Protein AF-A0A1F8MMC4-F1 (afdb_monomer_lite)

Sequence (289 aa):
MAIDFSLLKTVPATDSHREFSYQVKKAAEGDYITQIWGWDEVLQRKLHEEAWQQKHPSIILYDGKAIGTIYVLETDGFIEIGQFFILPEYQNKGIGSYLLKNILAKADRLPRISKLACLKNTPAISLYRRHGFEIVREQEMFYFMERKPEATSKPERKYQAVIFDLFGTLVDNFTRTEYQKVLEGMAFILHTPPDKFSQLWRDSFPLRTNGAHRTHQESIRYICRELGVPVTEEQVEKAAAVRLDYTVKSLKPRQDAVPVINKLKSLGYKVGLVSDCSPETPAAWPDTP

Radius of gyration: 33.63 Å; chains: 1; bounding box: 67×36×93 Å

Secondary structure (DSSP, 8-state):
----GGGEEEEE--GGGHHHHHHHHHHHHHHHHHHHH---HHHHHHHHHHHHHH--PEEEEETTEEEEEEEEEE-SSEEEEEEEEE-GGGTTSSHHHHHHHHHHHHHHHTTPEEEEEEETT-THHHHHHHTT-EEEEE-SSEEEEEEPPP--SS---S-SEEEEPSBTTTBPPPPHHHHHHHHHHHHHHTT--HHHHHHHHHHTHHHHHTTSS-SHHHHHHHHHHHTT----HHHHHHHHHHHHHHHHHH-PBPTTHHHHHHHHHHTT-EEEE-----THHHHHGGG--

pLDDT: mean 92.53, std 7.26, range [52.34, 98.5]

Foldseek 3Di:
DAADCVQKDWAFDDPVCLVVLLVQCCQQCVVVCCVPPRDDPVVSSVVSVVCCVVFGWTFIDGNNDTFATWTWDDDLAAIEIDRGGGHPVCPPNCNSVVVVVVVLLVCLVSQHKYKYKDFPPGPVVVSQVVVAWDFPDDDPTMTIIIHGRDNDPFRDDPDQAAEDEQEVTFFDHDDPVVVLVLQQVLCVLQVHDSVQSVVLLVVCLVCQLVCVPLAVLSVSVVSCVVRVGDGDPVSSVVSSVSVLVVLLVGNATDPCNVVVVVVCVVSPHHYYYDYSDGNSNVVNVVVYD

Structure (mmCIF, N/CA/C/O backbone):
data_AF-A0A1F8MMC4-F1
#
_entry.id   AF-A0A1F8MMC4-F1
#
loop_
_atom_site.group_PDB
_atom_site.id
_atom_site.type_symbol
_atom_site.label_atom_id
_atom_site.label_alt_id
_atom_site.label_comp_id
_atom_site.label_asym_id
_atom_site.label_entity_id
_atom_site.label_seq_id
_atom_site.pdbx_PDB_ins_code
_atom_site.Cartn_x
_atom_site.Cartn_y
_atom_site.Cartn_z
_atom_site.occupancy
_atom_site.B_iso_or_equiv
_atom_site.auth_seq_id
_atom_site.auth_comp_id
_atom_site.auth_asym_id
_atom_site.auth_atom_id
_atom_site.pdbx_PDB_model_num
ATOM 1 N N . MET A 1 1 ? -19.224 -22.169 14.148 1.00 57.72 1 MET A N 1
ATOM 2 C CA . MET A 1 1 ? -19.236 -21.616 12.778 1.00 57.72 1 MET A CA 1
ATOM 3 C C . MET A 1 1 ? -18.077 -20.640 12.672 1.00 57.72 1 MET A C 1
ATOM 5 O O . MET A 1 1 ? -17.991 -19.761 13.524 1.00 57.72 1 MET A O 1
ATOM 9 N N . ALA A 1 2 ? -17.148 -20.858 11.741 1.00 80.88 2 ALA A N 1
ATOM 10 C CA . ALA A 1 2 ? -16.049 -19.923 11.505 1.00 80.88 2 ALA A CA 1
ATOM 11 C C . ALA A 1 2 ? -16.616 -18.638 10.880 1.00 80.88 2 ALA A C 1
ATOM 13 O O . ALA A 1 2 ? -17.463 -18.723 9.996 1.00 80.88 2 ALA A O 1
ATOM 14 N N . ILE A 1 3 ? -16.203 -17.474 11.382 1.00 90.12 3 ILE A N 1
ATOM 15 C CA . ILE A 1 3 ? -16.562 -16.178 10.797 1.00 90.12 3 ILE A CA 1
ATOM 16 C C . ILE A 1 3 ? -15.668 -15.941 9.583 1.00 90.12 3 ILE A C 1
ATOM 18 O O . ILE A 1 3 ? -14.446 -16.041 9.696 1.00 90.12 3 ILE A O 1
ATOM 22 N N . ASP A 1 4 ? -16.269 -15.600 8.447 1.00 91.88 4 ASP A N 1
ATOM 23 C CA . ASP A 1 4 ? -15.525 -15.086 7.302 1.00 91.88 4 ASP A CA 1
ATOM 24 C C . ASP A 1 4 ? -15.264 -13.589 7.503 1.00 91.88 4 ASP A C 1
ATOM 26 O O . ASP A 1 4 ? -16.154 -12.747 7.368 1.00 91.88 4 ASP A O 1
ATOM 30 N N . PHE A 1 5 ? -14.026 -13.243 7.850 1.00 92.19 5 PHE A N 1
ATOM 31 C CA . PHE A 1 5 ? -13.646 -11.856 8.105 1.00 92.19 5 PHE A CA 1
ATOM 32 C C . PHE A 1 5 ? -13.725 -10.960 6.858 1.00 92.19 5 PHE A C 1
ATOM 34 O O . PHE A 1 5 ? -13.780 -9.743 7.015 1.00 92.19 5 PHE A O 1
ATOM 41 N N . SER A 1 6 ? -13.783 -11.516 5.640 1.00 91.06 6 SER A N 1
ATOM 42 C CA . SER A 1 6 ? -13.953 -10.725 4.411 1.00 91.06 6 SER A CA 1
ATOM 43 C C . SER A 1 6 ? -15.333 -10.057 4.311 1.00 91.06 6 SER A C 1
ATOM 45 O O . SER A 1 6 ? -15.490 -9.048 3.620 1.00 91.06 6 SER A O 1
ATOM 47 N N . LEU A 1 7 ? -16.317 -10.571 5.057 1.00 93.69 7 LEU A N 1
ATOM 48 C CA . LEU A 1 7 ? -17.672 -10.025 5.143 1.00 93.69 7 LEU A CA 1
ATOM 49 C C . LEU A 1 7 ? -17.811 -8.920 6.201 1.00 93.69 7 LEU A C 1
ATOM 51 O O . LEU A 1 7 ? -18.884 -8.320 6.314 1.00 93.69 7 LEU A O 1
ATOM 55 N N . LEU A 1 8 ? -16.759 -8.642 6.983 1.00 96.25 8 LEU A N 1
ATOM 56 C CA . LEU A 1 8 ? -16.760 -7.555 7.960 1.00 96.25 8 LEU A CA 1
ATOM 57 C C . LEU A 1 8 ? -16.467 -6.209 7.304 1.00 96.25 8 LEU A C 1
ATOM 59 O O . LEU A 1 8 ? -15.499 -6.051 6.561 1.00 96.25 8 LEU A O 1
ATOM 63 N N . LYS A 1 9 ? -17.269 -5.201 7.650 1.00 96.38 9 LYS A N 1
ATOM 64 C CA . LYS A 1 9 ? -17.066 -3.810 7.229 1.00 96.38 9 LYS A CA 1
ATOM 65 C C . LYS A 1 9 ? -17.349 -2.861 8.384 1.00 96.38 9 LYS A C 1
ATOM 67 O O . LYS A 1 9 ? -18.175 -3.150 9.240 1.00 96.38 9 LYS A O 1
ATOM 72 N N . THR A 1 10 ? -16.697 -1.705 8.382 1.00 96.88 10 THR A N 1
ATOM 73 C CA . THR A 1 10 ? -17.074 -0.568 9.229 1.00 96.88 10 THR A CA 1
ATOM 74 C C . THR A 1 10 ? -17.581 0.550 8.336 1.00 96.88 10 THR A C 1
ATOM 76 O O . THR A 1 10 ? -16.876 0.945 7.407 1.00 96.88 10 THR A O 1
ATOM 79 N N . VAL A 1 11 ? -18.781 1.054 8.604 1.00 96.75 11 VAL A N 1
ATOM 80 C CA . VAL A 1 11 ? -19.373 2.176 7.862 1.00 96.75 11 VAL A CA 1
ATOM 81 C C . VAL A 1 11 ? -19.624 3.354 8.804 1.00 96.75 11 VAL A C 1
ATOM 83 O O . VAL A 1 11 ? -19.938 3.115 9.972 1.00 96.75 11 VAL A O 1
ATOM 86 N N . PRO A 1 12 ? -19.499 4.613 8.347 1.00 96.44 12 PRO A N 1
ATOM 87 C CA . PRO A 1 12 ? -19.900 5.764 9.152 1.00 96.44 12 PRO A CA 1
ATOM 88 C C . PRO A 1 12 ? -21.355 5.621 9.601 1.00 96.44 12 PRO A C 1
ATOM 90 O O . PRO A 1 12 ? -22.214 5.242 8.800 1.00 96.44 12 PRO A O 1
ATOM 93 N N . ALA A 1 13 ? -21.638 5.897 10.874 1.00 95.31 13 ALA A N 1
ATOM 94 C CA . ALA A 1 13 ? -23.019 5.933 11.325 1.00 95.31 13 ALA A CA 1
ATOM 95 C C . ALA A 1 13 ? -23.762 7.137 10.740 1.00 95.31 13 ALA A C 1
ATOM 97 O O . ALA A 1 13 ? -23.199 8.189 10.446 1.00 95.31 13 ALA A O 1
ATOM 98 N N . THR A 1 14 ? -25.068 6.955 10.634 1.00 94.50 14 THR A N 1
ATOM 99 C CA . THR A 1 14 ? -26.069 7.980 10.331 1.00 94.50 14 THR A CA 1
ATOM 100 C C . THR A 1 14 ? -27.065 8.010 11.483 1.00 94.50 14 THR A C 1
ATOM 102 O O . THR A 1 14 ? -27.133 7.052 12.257 1.00 94.50 14 THR A O 1
ATOM 105 N N . ASP A 1 15 ? -27.903 9.041 11.572 1.00 93.62 15 ASP A N 1
ATOM 106 C CA . ASP A 1 15 ? -28.910 9.143 12.639 1.00 93.62 15 ASP A CA 1
ATOM 107 C C . ASP A 1 15 ? -29.894 7.968 12.693 1.00 93.62 15 ASP A C 1
ATOM 109 O O . ASP A 1 15 ? -30.394 7.633 13.767 1.00 93.62 15 ASP A O 1
ATOM 113 N N . SER A 1 16 ? -30.118 7.267 11.577 1.00 95.25 16 SER A N 1
ATOM 114 C CA . SER A 1 16 ? -30.926 6.039 11.565 1.00 95.25 16 SER A CA 1
ATOM 115 C C . SER A 1 16 ? -30.313 4.901 12.391 1.00 95.25 16 SER A C 1
ATOM 117 O O . SER A 1 16 ? -31.020 3.978 12.781 1.00 95.25 16 SER A O 1
ATOM 119 N N . HIS A 1 17 ? -29.014 4.961 12.691 1.00 96.56 17 HIS A N 1
ATOM 120 C CA . HIS A 1 17 ? -28.317 3.988 13.529 1.00 96.56 17 HIS A CA 1
ATOM 121 C C . HIS A 1 17 ? -28.315 4.356 15.020 1.00 96.56 1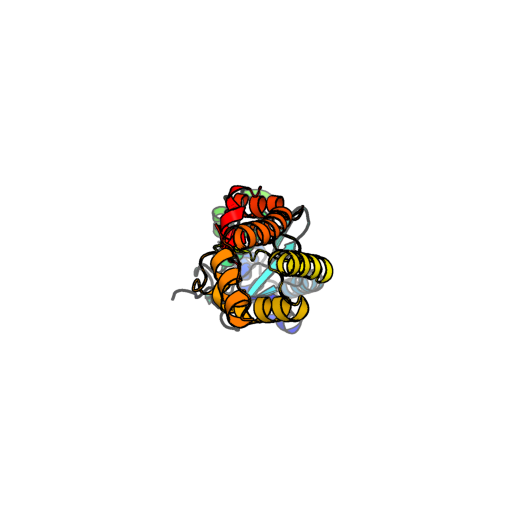7 HIS A C 1
ATOM 123 O O . HIS A 1 17 ? -27.788 3.588 15.826 1.00 96.56 17 HIS A O 1
ATOM 129 N N . ARG A 1 18 ? -28.888 5.502 15.412 1.00 95.31 18 ARG A N 1
ATOM 130 C CA . ARG A 1 18 ? -28.821 6.007 16.791 1.00 95.31 18 ARG A CA 1
ATOM 131 C C . ARG A 1 18 ? -29.412 5.037 17.809 1.00 95.31 18 ARG A C 1
ATOM 133 O O . ARG A 1 18 ? -28.753 4.714 18.798 1.00 95.31 18 ARG A O 1
ATOM 140 N N . GLU A 1 19 ? -30.615 4.530 17.538 1.00 96.56 19 GLU A N 1
ATOM 141 C CA . GLU A 1 19 ? -31.267 3.555 18.421 1.00 96.56 19 GLU A CA 1
ATOM 142 C C . GLU A 1 19 ? -30.493 2.235 18.447 1.00 96.56 19 GLU A C 1
ATOM 144 O O . GLU A 1 19 ? -30.267 1.679 19.514 1.00 96.56 19 GLU A O 1
ATOM 149 N N . PHE A 1 20 ? -30.001 1.764 17.297 1.00 97.38 20 PHE A N 1
ATOM 150 C CA . PHE A 1 20 ? -29.163 0.566 17.248 1.00 97.38 20 PHE A CA 1
ATOM 151 C C . PHE A 1 20 ? -27.911 0.715 18.125 1.00 97.38 20 PHE A C 1
ATOM 153 O O . PHE A 1 20 ? -27.628 -0.161 18.934 1.00 97.38 20 PHE A O 1
ATOM 160 N N . SER A 1 21 ? -27.200 1.840 18.022 1.00 96.81 21 SER A N 1
ATOM 161 C CA . SER A 1 21 ? -26.018 2.129 18.843 1.00 96.81 21 SER A CA 1
ATOM 162 C C . SER A 1 21 ? -26.329 2.069 20.343 1.00 96.81 21 SER A C 1
ATOM 164 O O . SER A 1 21 ? -25.585 1.447 21.106 1.00 96.81 21 SER A O 1
ATOM 166 N N . TYR A 1 22 ? -27.471 2.631 20.761 1.00 96.69 22 TYR A N 1
ATOM 167 C CA . TYR A 1 22 ? -27.928 2.543 22.150 1.00 96.69 22 TYR A CA 1
ATOM 168 C C . TYR A 1 22 ? -28.180 1.093 22.575 1.00 96.69 22 TYR A C 1
ATOM 170 O O . TYR A 1 22 ? -27.713 0.671 23.633 1.00 96.69 22 TYR A O 1
ATOM 178 N N . GLN A 1 23 ? -28.870 0.311 21.740 1.00 97.06 23 GLN A N 1
ATOM 179 C CA . GLN A 1 23 ? -29.173 -1.089 22.039 1.00 97.06 23 GLN A CA 1
ATOM 180 C C . GLN A 1 23 ? -27.907 -1.944 22.155 1.00 97.06 23 GLN A C 1
ATOM 182 O O . GLN A 1 23 ? -27.804 -2.758 23.070 1.00 97.06 23 GLN A O 1
ATOM 187 N N . VAL A 1 24 ? -26.909 -1.732 21.290 1.00 96.56 24 VAL A N 1
ATOM 188 C CA . VAL A 1 24 ? -25.626 -2.445 21.387 1.00 96.56 24 VAL A CA 1
ATOM 189 C C . VAL A 1 24 ? -24.883 -2.058 22.670 1.00 96.56 24 VAL A C 1
ATOM 191 O O . VAL A 1 24 ? -24.399 -2.945 23.373 1.00 96.56 24 VAL A O 1
ATOM 194 N N . LYS A 1 25 ? -24.819 -0.762 23.014 1.00 94.88 25 LYS A N 1
ATOM 195 C CA . LYS A 1 25 ? -24.223 -0.301 24.280 1.00 94.88 25 LYS A CA 1
ATOM 196 C C . LYS A 1 25 ? -24.921 -0.950 25.477 1.00 94.88 25 LYS A C 1
ATOM 198 O O . LYS A 1 25 ? -24.258 -1.511 26.345 1.00 94.88 25 LYS A O 1
ATOM 203 N N . LYS A 1 26 ? -26.257 -0.915 25.506 1.00 95.62 26 LYS A N 1
ATOM 204 C CA . LYS A 1 26 ? -27.068 -1.528 26.564 1.00 95.62 26 LYS A CA 1
ATOM 205 C C . LYS A 1 26 ? -26.806 -3.029 26.676 1.00 95.62 26 LYS A C 1
ATOM 207 O O . LYS A 1 26 ? -26.622 -3.519 27.781 1.00 95.62 26 LYS A O 1
ATOM 212 N N . ALA A 1 27 ? -26.718 -3.745 25.558 1.00 94.88 27 ALA A N 1
ATOM 213 C CA . ALA A 1 27 ? -26.395 -5.170 25.557 1.00 94.88 27 ALA A CA 1
ATOM 214 C C . ALA A 1 27 ? -24.966 -5.471 26.052 1.00 94.88 27 ALA A C 1
ATOM 216 O O . ALA A 1 27 ? -24.723 -6.542 26.598 1.00 94.88 27 ALA A O 1
ATOM 217 N N . ALA A 1 28 ? -24.016 -4.554 25.853 1.00 91.62 28 ALA A N 1
ATOM 218 C CA . ALA A 1 28 ? -22.621 -4.745 26.247 1.00 91.62 28 ALA A CA 1
ATOM 219 C C . ALA A 1 28 ? -22.332 -4.347 27.705 1.00 91.62 28 ALA A C 1
ATOM 221 O O . ALA A 1 28 ? -21.518 -4.989 28.365 1.00 91.62 28 ALA A O 1
ATOM 222 N N . GLU A 1 29 ? -22.970 -3.285 28.198 1.00 91.12 29 GLU A N 1
ATOM 223 C CA . GLU A 1 29 ? -22.652 -2.668 29.492 1.00 91.12 29 GLU A CA 1
ATOM 224 C C . GLU A 1 29 ? -23.799 -2.744 30.507 1.00 91.12 29 GLU A C 1
ATOM 226 O O . GLU A 1 29 ? -23.575 -2.496 31.690 1.00 91.12 29 GLU A O 1
ATOM 231 N N . GLY A 1 30 ? -25.015 -3.091 30.073 1.00 91.00 30 GLY A N 1
ATOM 232 C CA . GLY A 1 30 ? -26.240 -2.990 30.868 1.00 91.00 30 GLY A CA 1
ATOM 233 C C . GLY A 1 30 ? -26.181 -3.726 32.195 1.00 91.00 30 GLY A C 1
ATOM 234 O O . GLY A 1 30 ? -26.422 -3.121 33.240 1.00 91.00 30 GLY A O 1
ATOM 235 N N . ASP A 1 31 ? -25.791 -4.998 32.174 1.00 90.69 31 ASP A N 1
ATOM 236 C CA . ASP A 1 31 ? -25.694 -5.818 33.386 1.00 90.69 31 ASP A CA 1
ATOM 237 C C . ASP A 1 31 ? -24.643 -5.270 34.359 1.00 90.69 31 ASP A C 1
ATOM 239 O O . ASP A 1 31 ? -24.878 -5.215 35.566 1.00 90.69 31 ASP A O 1
ATOM 243 N N . TYR A 1 32 ? -23.510 -4.791 33.840 1.00 88.50 32 TYR A N 1
ATOM 244 C CA . TYR A 1 32 ? -22.444 -4.205 34.651 1.00 88.50 32 TYR A CA 1
ATOM 245 C C . TYR A 1 32 ? -22.909 -2.902 35.305 1.00 88.50 32 TYR A C 1
ATOM 247 O O . TYR A 1 32 ? -22.809 -2.745 36.517 1.00 88.50 32 TYR A O 1
ATOM 255 N N . ILE A 1 33 ? -23.493 -1.991 34.525 1.00 87.75 33 ILE A N 1
ATOM 256 C CA . ILE A 1 33 ? -24.052 -0.733 35.035 1.00 87.75 33 ILE A CA 1
ATOM 257 C C . ILE A 1 33 ? -25.124 -1.017 36.096 1.00 87.75 33 ILE A C 1
ATOM 259 O O . ILE A 1 33 ? -25.112 -0.399 37.161 1.00 87.75 33 ILE A O 1
ATOM 263 N N . THR A 1 34 ? -25.999 -1.997 35.848 1.00 89.62 34 THR A N 1
ATOM 264 C CA . THR A 1 34 ? -27.064 -2.400 36.780 1.00 89.62 34 THR A CA 1
ATOM 265 C C . THR A 1 34 ? -26.504 -2.858 38.122 1.00 89.62 34 THR A C 1
ATOM 267 O O . THR A 1 34 ? -27.013 -2.455 39.163 1.00 89.62 34 THR A O 1
ATOM 270 N N . GLN A 1 35 ? -25.445 -3.669 38.114 1.00 86.75 35 GLN A N 1
ATOM 271 C CA . GLN A 1 35 ? -24.822 -4.180 39.339 1.00 86.75 35 GLN A CA 1
ATOM 272 C C . GLN A 1 35 ? -24.213 -3.079 40.215 1.00 86.75 35 GLN A C 1
ATOM 274 O O . GLN A 1 35 ? -24.086 -3.267 41.422 1.00 86.75 35 GLN A O 1
ATOM 279 N N . ILE A 1 36 ? -23.819 -1.953 39.618 1.00 83.00 36 ILE A N 1
ATOM 280 C CA . ILE A 1 36 ? -23.047 -0.905 40.293 1.00 83.00 36 ILE A CA 1
ATOM 281 C C . ILE A 1 36 ? -23.944 0.262 40.726 1.00 83.00 36 ILE A C 1
ATOM 283 O O . ILE A 1 36 ? -23.830 0.736 41.853 1.00 83.00 36 ILE A O 1
ATOM 287 N N . TRP A 1 37 ? -24.844 0.716 39.852 1.00 82.12 37 TRP A N 1
ATOM 288 C CA . TRP A 1 37 ? -25.674 1.908 40.083 1.00 82.12 37 TRP A CA 1
ATOM 289 C C . TRP A 1 37 ? -27.177 1.657 39.934 1.00 82.12 37 TRP A C 1
ATOM 291 O O . TRP A 1 37 ? -27.976 2.563 40.161 1.00 82.12 37 TRP A O 1
ATOM 301 N N . GLY A 1 38 ? -27.573 0.444 39.542 1.00 87.44 38 GLY A N 1
ATOM 302 C CA . GLY A 1 38 ? -28.902 0.197 38.999 1.00 87.44 38 GLY A CA 1
ATOM 303 C C . GLY A 1 38 ? -29.043 0.735 37.571 1.00 87.44 38 GLY A C 1
ATOM 304 O O . GLY A 1 38 ? -28.263 1.565 37.099 1.00 87.44 38 GLY A O 1
ATOM 305 N N . TRP A 1 39 ? -30.039 0.224 36.847 1.00 91.69 39 TRP A N 1
ATOM 306 C CA . TRP A 1 39 ? -30.332 0.684 35.492 1.00 91.69 39 TRP A CA 1
ATOM 307 C C . TRP A 1 39 ? -31.436 1.738 35.499 1.00 91.69 39 TRP A C 1
ATOM 309 O O . TRP A 1 39 ? -32.591 1.431 35.788 1.00 91.69 39 TRP A O 1
ATOM 319 N N . ASP A 1 40 ? -31.088 2.964 35.116 1.00 93.88 40 ASP A N 1
ATOM 320 C CA . ASP A 1 40 ? -32.045 4.028 34.811 1.00 93.88 40 ASP A CA 1
ATOM 321 C C . ASP A 1 40 ? -32.089 4.248 33.293 1.00 93.88 40 ASP A C 1
ATOM 323 O O . ASP A 1 40 ? -31.164 4.800 32.692 1.00 93.88 40 ASP A O 1
ATOM 327 N N . GLU A 1 41 ? -33.177 3.803 32.660 1.00 95.19 41 GLU A N 1
ATOM 328 C CA . GLU A 1 41 ? -33.369 3.910 31.210 1.00 95.19 41 GLU A CA 1
ATOM 329 C C . GLU A 1 41 ? -33.349 5.370 30.731 1.00 95.19 41 GLU A C 1
ATOM 331 O O . GLU A 1 41 ? -32.768 5.666 29.686 1.00 95.19 41 GLU A O 1
ATOM 336 N N . VAL A 1 42 ? -33.953 6.289 31.490 1.00 95.50 42 VAL A N 1
ATOM 337 C CA . VAL A 1 42 ? -34.067 7.703 31.110 1.00 95.50 42 VAL A CA 1
ATOM 338 C C . VAL A 1 42 ? -32.691 8.358 31.157 1.00 95.50 42 VAL A C 1
ATOM 340 O O . VAL A 1 42 ? -32.284 9.015 30.194 1.00 95.50 42 VAL A O 1
ATOM 343 N N . LEU A 1 43 ? -31.940 8.123 32.235 1.00 94.12 43 LEU A N 1
ATOM 344 C CA . LEU A 1 43 ? -30.579 8.633 32.377 1.00 94.12 43 LEU A CA 1
ATOM 345 C C . LEU A 1 43 ? -29.645 8.053 31.309 1.00 94.12 43 LEU A C 1
ATOM 347 O O . LEU A 1 43 ? -28.910 8.800 30.664 1.00 94.12 43 LEU A O 1
ATOM 351 N N . GLN A 1 44 ? -29.684 6.738 31.075 1.00 95.06 44 GLN A N 1
ATOM 352 C CA . GLN A 1 44 ? -28.802 6.094 30.097 1.00 95.06 44 GLN A CA 1
ATOM 353 C C . GLN A 1 44 ? -29.091 6.548 28.665 1.00 95.06 44 GLN A C 1
ATOM 355 O O . GLN A 1 44 ? -28.150 6.723 27.886 1.00 95.06 44 GLN A O 1
ATOM 360 N N . ARG A 1 45 ? -30.364 6.779 28.314 1.00 95.50 45 ARG A N 1
ATOM 361 C CA . ARG A 1 45 ? -30.740 7.357 27.014 1.00 95.50 45 ARG A CA 1
ATOM 362 C C . ARG A 1 45 ? -30.255 8.793 26.872 1.00 95.50 45 ARG A C 1
ATOM 364 O O . ARG A 1 45 ? -29.696 9.123 25.831 1.00 95.50 45 ARG A O 1
ATOM 371 N N . LYS A 1 46 ? -30.390 9.618 27.915 1.00 95.38 46 LYS A N 1
ATOM 372 C CA . LYS A 1 46 ? -29.870 10.993 27.915 1.00 95.38 46 LYS A CA 1
ATOM 373 C C . LYS A 1 46 ? -28.351 11.027 27.713 1.00 95.38 46 LYS A C 1
ATOM 375 O O . LYS A 1 46 ? -27.875 11.719 26.820 1.00 95.38 46 LYS A O 1
ATOM 380 N N . LEU A 1 47 ? -27.601 10.239 28.488 1.00 92.81 47 LEU A N 1
ATOM 381 C CA . LEU A 1 47 ? -26.139 10.146 28.364 1.00 92.81 47 LEU A CA 1
ATOM 382 C C . LEU A 1 47 ? -25.708 9.634 26.984 1.00 92.81 47 LEU A C 1
ATOM 384 O O . LEU A 1 47 ? -24.690 10.063 26.446 1.00 92.81 47 LEU A O 1
ATOM 388 N N . HIS A 1 48 ? -26.469 8.699 26.408 1.00 94.19 48 HIS A N 1
ATOM 389 C CA . HIS A 1 48 ? -26.220 8.215 25.053 1.00 94.19 48 HIS A CA 1
ATOM 390 C C . HIS A 1 48 ? -26.469 9.290 23.997 1.00 94.19 48 HIS A C 1
ATOM 392 O O . HIS A 1 48 ? -25.657 9.425 23.090 1.00 94.19 48 HIS A O 1
ATOM 398 N N . GLU A 1 49 ? -27.547 10.065 24.120 1.00 93.44 49 GLU A N 1
ATOM 399 C CA . GLU A 1 49 ? -27.844 11.172 23.205 1.00 93.44 49 GLU A CA 1
ATOM 400 C C . GLU A 1 49 ? -26.733 12.228 23.241 1.00 93.44 49 GLU A C 1
ATOM 402 O O . GLU A 1 49 ? -26.204 12.607 22.200 1.00 93.44 49 GLU A O 1
ATOM 407 N N . GLU A 1 50 ? -26.299 12.638 24.434 1.00 93.12 50 GLU A N 1
ATOM 408 C CA . GLU A 1 50 ? -25.190 13.585 24.596 1.00 93.12 50 GLU A CA 1
ATOM 409 C C . GLU A 1 50 ? -23.892 13.058 23.961 1.00 93.12 50 GLU A C 1
ATOM 411 O O . GLU A 1 50 ? -23.195 13.796 23.260 1.00 93.12 50 GLU A O 1
ATOM 416 N N . ALA A 1 51 ? -23.583 11.770 24.148 1.00 90.69 51 ALA A N 1
ATOM 417 C CA . ALA A 1 51 ? -22.429 11.136 23.517 1.00 90.69 51 ALA A CA 1
ATOM 418 C C . ALA A 1 51 ? -22.571 11.041 21.987 1.00 90.69 51 ALA A C 1
ATOM 420 O O . ALA A 1 51 ? -21.588 11.254 21.278 1.00 90.69 51 ALA A O 1
ATOM 421 N N . TRP A 1 52 ? -23.774 10.755 21.478 1.00 90.81 52 TRP A N 1
ATOM 422 C CA . TRP A 1 52 ? -24.072 10.655 20.047 1.00 90.81 52 TRP A CA 1
ATOM 423 C C . TRP A 1 52 ? -23.841 11.979 19.319 1.00 90.81 52 TRP A C 1
ATOM 425 O O . TRP A 1 52 ? -23.266 11.978 18.235 1.00 90.81 52 TRP A O 1
ATOM 435 N N . GLN A 1 53 ? -24.228 13.102 19.933 1.00 87.62 53 GLN A N 1
ATOM 436 C CA . GLN A 1 53 ? -24.022 14.444 19.373 1.00 87.62 53 GLN A CA 1
ATOM 437 C C . GLN A 1 53 ? -22.543 14.862 19.336 1.00 87.62 53 GLN A C 1
ATOM 439 O O . GLN A 1 53 ? -22.156 15.707 18.533 1.00 87.62 53 GLN A O 1
ATOM 444 N N . GLN A 1 54 ? -21.700 14.284 20.199 1.00 86.50 54 GLN A N 1
ATOM 445 C CA . GLN A 1 54 ? -20.266 14.593 20.249 1.00 86.50 54 GLN A CA 1
ATOM 446 C C . GLN A 1 54 ? -19.420 13.650 19.390 1.00 86.50 54 GLN A C 1
ATOM 448 O O . GLN A 1 54 ? -18.414 14.061 18.812 1.00 86.50 54 GLN A O 1
ATOM 453 N N . LYS A 1 55 ? -19.774 12.362 19.370 1.00 85.19 55 LYS A N 1
ATOM 454 C CA . LYS A 1 55 ? -18.975 11.287 18.781 1.00 85.19 55 LYS A CA 1
ATOM 455 C C . LYS A 1 55 ? -19.893 10.325 18.035 1.00 85.19 55 LYS A C 1
ATOM 457 O O . LYS A 1 55 ? -20.590 9.521 18.653 1.00 85.19 55 LYS A O 1
ATOM 462 N N . HIS A 1 56 ? -19.806 10.327 16.708 1.00 86.19 56 HIS A N 1
ATOM 463 C CA . HIS A 1 56 ? -20.476 9.331 15.874 1.00 86.19 56 HIS A CA 1
ATOM 464 C C . HIS A 1 56 ? -19.590 8.081 15.738 1.00 86.19 56 HIS A C 1
ATOM 466 O O . HIS A 1 56 ? -18.561 8.140 15.055 1.00 86.19 56 HIS A O 1
ATOM 472 N N . PRO A 1 57 ? -19.924 6.945 16.382 1.00 93.69 57 PRO A N 1
ATOM 473 C CA . PRO A 1 57 ? -19.196 5.707 16.139 1.00 93.69 57 PRO A CA 1
ATOM 474 C C . PRO A 1 57 ? -19.434 5.234 14.700 1.00 93.69 57 PRO A C 1
ATOM 476 O O . PRO A 1 57 ? -20.449 5.536 14.085 1.00 93.69 57 PRO A O 1
ATOM 479 N N . SER A 1 58 ? -18.519 4.441 14.159 1.00 97.38 58 SER A N 1
ATOM 480 C CA . SER A 1 58 ? -18.807 3.626 12.979 1.00 97.38 58 SER A CA 1
ATOM 481 C C . SER A 1 58 ? -19.648 2.410 13.366 1.00 97.38 58 SER A C 1
ATOM 483 O O . SER A 1 58 ? -19.511 1.873 14.468 1.00 97.38 58 SER A O 1
ATOM 485 N N . ILE A 1 59 ? -20.482 1.940 12.443 1.00 98.38 59 ILE A N 1
ATOM 486 C CA . ILE A 1 59 ? -21.251 0.702 12.579 1.00 98.38 59 ILE A CA 1
ATOM 487 C C . ILE A 1 59 ? -20.426 -0.461 12.044 1.00 98.38 59 ILE A C 1
ATOM 489 O O . ILE A 1 59 ? -19.918 -0.412 10.922 1.00 98.38 59 ILE A O 1
ATOM 493 N N . ILE A 1 60 ? -20.308 -1.516 12.847 1.00 98.50 60 ILE A N 1
ATOM 494 C CA . ILE A 1 60 ? -19.699 -2.782 12.448 1.00 98.50 60 ILE A CA 1
ATOM 495 C C . ILE A 1 60 ? -20.777 -3.603 11.742 1.00 98.50 60 ILE A C 1
ATOM 497 O O . ILE A 1 60 ? -21.793 -3.949 12.346 1.00 98.50 60 ILE A O 1
ATOM 501 N N . LEU A 1 61 ? -20.544 -3.925 10.473 1.00 98.31 61 LEU A N 1
ATOM 502 C CA . LEU A 1 61 ? -21.386 -4.793 9.663 1.00 98.31 61 LEU A CA 1
ATOM 503 C C . LEU A 1 61 ? -20.726 -6.164 9.499 1.00 98.31 61 LEU A C 1
ATOM 505 O O . LEU A 1 61 ? -19.523 -6.238 9.255 1.00 98.31 61 LEU A O 1
ATOM 509 N N . TYR A 1 62 ? -21.521 -7.227 9.560 1.00 97.62 62 TYR A N 1
ATOM 510 C CA . TYR A 1 62 ? -21.150 -8.569 9.117 1.00 97.62 62 TYR A CA 1
ATOM 511 C C . TYR A 1 62 ? -22.186 -9.052 8.110 1.00 97.62 62 TYR A C 1
ATOM 513 O O . TYR A 1 62 ? -23.369 -9.106 8.440 1.00 97.62 62 TYR A O 1
ATOM 521 N N . ASP A 1 63 ? -21.743 -9.352 6.888 1.00 95.69 63 ASP A N 1
ATOM 522 C CA . ASP A 1 63 ? -22.624 -9.781 5.792 1.00 95.69 63 ASP A CA 1
ATOM 523 C C . ASP A 1 63 ? -23.806 -8.809 5.575 1.00 95.69 63 ASP A C 1
ATOM 525 O O . ASP A 1 63 ? -24.977 -9.171 5.511 1.00 95.69 63 ASP A O 1
ATOM 529 N N . GLY A 1 64 ? -23.496 -7.507 5.598 1.00 96.00 64 GLY A N 1
ATOM 530 C CA . GLY A 1 64 ? -24.477 -6.424 5.459 1.00 96.00 64 GLY A CA 1
ATOM 531 C C . GLY A 1 64 ? -25.337 -6.139 6.698 1.00 96.00 64 GLY A C 1
ATOM 532 O O . GLY A 1 64 ? -25.982 -5.094 6.748 1.00 96.00 64 GLY A O 1
ATOM 533 N N . LYS A 1 65 ? -25.321 -6.994 7.726 1.00 96.94 65 LYS A N 1
ATOM 534 C CA . LYS A 1 65 ? -26.091 -6.796 8.961 1.00 96.94 65 LYS A CA 1
ATOM 535 C C . LYS A 1 65 ? -25.295 -6.011 10.000 1.00 96.94 65 LYS A C 1
ATOM 537 O O . LYS A 1 65 ? -24.137 -6.326 10.249 1.00 96.94 65 LYS A O 1
ATOM 542 N N . ALA A 1 66 ? -25.925 -5.036 10.655 1.00 98.06 66 ALA A N 1
ATOM 543 C CA . ALA A 1 66 ? -25.322 -4.324 11.780 1.00 98.06 66 ALA A CA 1
ATOM 544 C C . ALA A 1 66 ? -25.176 -5.239 13.004 1.00 98.06 66 ALA A C 1
ATOM 546 O O . ALA A 1 66 ? -26.144 -5.853 13.455 1.00 98.06 66 ALA A O 1
ATOM 547 N N . ILE A 1 67 ? -23.951 -5.333 13.525 1.00 98.19 67 ILE A N 1
ATOM 548 C CA . ILE A 1 67 ? -23.589 -6.226 14.635 1.00 98.19 67 ILE A CA 1
ATOM 549 C C . ILE A 1 67 ? -22.873 -5.524 15.787 1.00 98.19 67 ILE A C 1
ATOM 551 O O . ILE A 1 67 ? -22.598 -6.154 16.804 1.00 98.19 67 ILE A O 1
ATOM 555 N N . GLY A 1 68 ? -22.530 -4.246 15.644 1.00 98.19 68 GLY A N 1
ATOM 556 C CA . GLY A 1 68 ? -21.817 -3.529 16.686 1.00 98.19 68 GLY A CA 1
ATOM 557 C C . GLY A 1 68 ? -21.463 -2.100 16.317 1.00 98.19 68 GLY A C 1
ATOM 558 O O . GLY A 1 68 ? -21.828 -1.604 15.250 1.00 98.19 68 GLY A O 1
ATOM 559 N N . THR A 1 69 ? -20.706 -1.460 17.195 1.00 98.12 69 THR A N 1
ATOM 560 C CA . THR A 1 69 ? -20.204 -0.096 17.041 1.00 98.12 69 THR A CA 1
ATOM 561 C C . THR A 1 69 ? -18.715 -0.045 17.344 1.00 98.12 69 THR A C 1
ATOM 563 O O . THR A 1 69 ? -18.193 -0.859 18.107 1.00 98.12 69 THR A O 1
ATOM 566 N N . ILE A 1 70 ? -18.023 0.923 16.753 1.00 97.62 70 ILE A N 1
ATOM 567 C CA . ILE A 1 70 ? -16.660 1.280 17.137 1.00 97.62 70 ILE A CA 1
ATOM 568 C C . ILE A 1 70 ? -16.394 2.748 16.824 1.00 97.62 70 ILE A C 1
ATOM 570 O O . ILE A 1 70 ? -16.592 3.205 15.702 1.00 97.62 70 ILE A O 1
ATOM 574 N N . TYR A 1 71 ? -15.932 3.498 17.813 1.00 96.31 71 TYR A N 1
ATOM 575 C CA . TYR A 1 71 ? -15.426 4.851 17.635 1.00 96.31 71 TYR A CA 1
ATOM 576 C C . TYR A 1 71 ? -13.899 4.816 17.594 1.00 96.31 71 TYR A C 1
ATOM 578 O O . TYR A 1 71 ? -13.264 4.220 18.466 1.00 96.31 71 TYR A O 1
ATOM 586 N N . VAL A 1 72 ? -13.317 5.460 16.584 1.00 96.00 72 VAL A N 1
ATOM 587 C CA . VAL A 1 72 ? -11.867 5.603 16.432 1.00 96.00 72 VAL A CA 1
ATOM 588 C C . VAL A 1 72 ? -11.563 7.065 16.137 1.00 96.00 72 VAL A C 1
ATOM 590 O O . VAL A 1 72 ? -12.000 7.591 15.117 1.00 96.00 72 VAL A O 1
ATOM 593 N N . LEU A 1 73 ? -10.808 7.708 17.024 1.00 94.06 73 LEU A N 1
ATOM 594 C CA . LEU A 1 73 ? -10.242 9.033 16.801 1.00 94.06 73 LEU A CA 1
ATOM 595 C C . LEU A 1 73 ? -8.759 8.879 16.480 1.00 94.06 73 LEU A C 1
ATOM 597 O O . LEU A 1 73 ? -7.988 8.398 17.308 1.00 94.06 73 LEU A O 1
ATOM 601 N N . GLU A 1 74 ? -8.364 9.297 15.283 1.00 93.00 74 GLU A N 1
ATOM 602 C CA . GLU A 1 74 ? -6.968 9.309 14.856 1.00 93.00 74 GLU A CA 1
ATOM 603 C C . GLU A 1 74 ? -6.412 10.736 14.956 1.00 93.00 74 GLU A C 1
ATOM 605 O O . GLU A 1 74 ? -6.971 11.674 14.393 1.00 93.00 74 GLU A O 1
ATOM 610 N N . THR A 1 75 ? -5.298 10.896 15.669 1.00 90.56 75 THR A N 1
ATOM 611 C CA . THR A 1 75 ? -4.519 12.142 15.743 1.00 90.56 75 THR A CA 1
ATOM 612 C C . THR A 1 75 ? -3.074 11.859 15.340 1.00 90.56 75 THR A C 1
ATOM 614 O O . THR A 1 75 ? -2.697 10.700 15.159 1.00 90.56 75 THR A O 1
ATOM 617 N N . ASP A 1 76 ? -2.230 12.886 15.244 1.00 83.69 76 ASP A N 1
ATOM 618 C CA . ASP A 1 76 ? -0.809 12.681 14.941 1.00 83.69 76 ASP A CA 1
ATOM 619 C C . ASP A 1 76 ? -0.056 11.938 16.053 1.00 83.69 76 ASP A C 1
ATOM 621 O O . ASP A 1 76 ? 0.862 11.177 15.755 1.00 83.69 76 ASP A O 1
ATOM 625 N N . GLY A 1 77 ? -0.467 12.094 17.318 1.00 85.62 77 GLY A N 1
ATOM 626 C CA . GLY A 1 77 ? 0.208 11.480 18.468 1.00 85.62 77 GLY A CA 1
ATOM 627 C C . GLY A 1 77 ? -0.399 10.159 18.953 1.00 85.62 77 GLY A C 1
ATOM 628 O O . GLY A 1 77 ? 0.310 9.312 19.500 1.00 85.62 77 GLY A O 1
ATOM 629 N N . PHE A 1 78 ? -1.708 9.968 18.784 1.00 93.75 78 PHE A N 1
ATOM 630 C CA . PHE A 1 78 ? -2.414 8.808 19.330 1.00 93.75 78 PHE A CA 1
ATOM 631 C C . PHE A 1 78 ? -3.620 8.370 18.496 1.00 93.75 78 PHE A C 1
ATOM 633 O O . PHE A 1 78 ? -4.185 9.146 17.723 1.00 93.75 78 PHE A O 1
ATOM 640 N N . ILE A 1 79 ? -4.037 7.124 18.715 1.00 96.19 79 ILE A N 1
ATOM 641 C CA . ILE A 1 79 ? -5.339 6.597 18.303 1.00 96.19 79 ILE A CA 1
ATOM 642 C C . ILE A 1 79 ? -6.160 6.322 19.565 1.00 96.19 79 ILE A C 1
ATOM 644 O O . ILE A 1 79 ? -5.726 5.556 20.422 1.00 96.19 79 ILE A O 1
ATOM 648 N N . GLU A 1 80 ? -7.336 6.931 19.695 1.00 96.88 80 GLU A N 1
ATOM 649 C CA . GLU A 1 80 ? -8.287 6.640 20.776 1.00 96.88 80 GLU A CA 1
ATOM 650 C C . GLU A 1 80 ? -9.396 5.725 20.253 1.00 96.88 80 GLU A C 1
ATOM 652 O O . GLU A 1 80 ? -10.028 6.015 19.237 1.00 96.88 80 GLU A O 1
ATOM 657 N N . ILE A 1 81 ? -9.629 4.621 20.960 1.00 97.50 81 ILE A N 1
ATOM 658 C CA . ILE A 1 81 ? -10.666 3.634 20.665 1.00 97.50 81 ILE A CA 1
ATOM 659 C C . ILE A 1 81 ? -11.734 3.734 21.753 1.00 97.50 81 ILE A C 1
ATOM 661 O O . ILE A 1 81 ? -11.437 3.650 22.945 1.00 97.50 81 ILE A O 1
ATOM 665 N N . GLY A 1 82 ? -12.988 3.890 21.343 1.00 95.06 82 GLY A N 1
ATOM 666 C CA . GLY A 1 82 ? -14.134 3.977 22.243 1.00 95.06 82 GLY A CA 1
ATOM 667 C C . GLY A 1 82 ? -15.376 3.343 21.634 1.00 95.06 82 GLY A C 1
ATOM 668 O O . GLY A 1 82 ? -15.359 2.923 20.480 1.00 95.06 82 GLY A O 1
ATOM 669 N N . GLN A 1 83 ? -16.456 3.263 22.415 1.00 94.19 83 GLN A N 1
ATOM 670 C CA . GLN A 1 83 ? -17.744 2.690 21.989 1.00 94.19 83 GLN A CA 1
ATOM 671 C C . GLN A 1 83 ? -17.598 1.364 21.215 1.00 94.19 83 GLN A C 1
ATOM 673 O O . GLN A 1 83 ? -18.296 1.136 20.225 1.00 94.19 83 GLN A O 1
ATOM 678 N N . PHE A 1 84 ? -16.634 0.527 21.618 1.00 96.56 84 PHE A N 1
ATOM 679 C CA . PHE A 1 84 ? -16.288 -0.702 20.916 1.00 96.56 84 PHE A CA 1
ATOM 680 C C . PHE A 1 84 ? -17.124 -1.853 21.458 1.00 96.56 84 PHE A C 1
ATOM 682 O O . PHE A 1 84 ? -16.736 -2.545 22.400 1.00 96.56 84 PHE A O 1
ATOM 689 N N . PHE A 1 85 ? -18.290 -2.036 20.854 1.00 96.12 85 PHE A N 1
ATOM 690 C CA . PHE A 1 85 ? -19.284 -2.993 21.307 1.00 96.12 85 PHE A CA 1
ATOM 691 C C . PHE A 1 85 ? -19.693 -3.907 20.159 1.00 96.12 85 PHE A C 1
ATOM 693 O O . PHE A 1 85 ? -19.847 -3.474 19.020 1.00 96.12 85 PHE A O 1
ATOM 700 N N . ILE A 1 86 ? -19.871 -5.188 20.462 1.00 96.88 86 ILE A N 1
ATOM 701 C CA . ILE A 1 86 ? -20.340 -6.206 19.520 1.00 96.88 86 ILE A CA 1
ATOM 702 C C . ILE A 1 86 ? -21.512 -6.909 20.192 1.00 96.88 86 ILE A C 1
ATOM 704 O O . ILE A 1 86 ? -21.415 -7.264 21.368 1.00 96.88 86 ILE A O 1
ATOM 708 N N . LEU A 1 87 ? -22.600 -7.117 19.455 1.00 96.94 87 LEU A N 1
ATOM 709 C CA . LEU A 1 87 ? -23.777 -7.825 19.943 1.00 96.94 87 LEU A CA 1
ATOM 710 C C . LEU A 1 87 ? -23.411 -9.226 20.469 1.00 96.94 87 LEU A C 1
ATOM 712 O O . LEU A 1 87 ? -22.568 -9.893 19.854 1.00 96.94 87 LEU A O 1
ATOM 716 N N . PRO A 1 88 ? -24.038 -9.698 21.565 1.00 94.94 88 PRO A N 1
ATOM 717 C CA . PRO A 1 88 ? -23.696 -10.967 22.213 1.00 94.94 88 PRO A CA 1
ATOM 718 C C . PRO A 1 88 ? -23.613 -12.165 21.259 1.00 94.94 88 PRO A C 1
ATOM 720 O O . PRO A 1 88 ? -22.692 -12.976 21.363 1.00 94.94 88 PRO A O 1
ATOM 723 N N . GLU A 1 89 ? -24.494 -12.242 20.257 1.00 95.19 89 GLU A N 1
ATOM 724 C CA . GLU A 1 89 ? -24.549 -13.363 19.307 1.00 95.19 89 GLU A CA 1
ATOM 725 C C . GLU A 1 89 ? -23.308 -13.447 18.399 1.00 95.19 89 GLU A C 1
ATOM 727 O O . GLU A 1 89 ? -23.045 -14.494 17.800 1.00 95.19 89 GLU A O 1
ATOM 732 N N . TYR A 1 90 ? -22.528 -12.365 18.310 1.00 95.62 90 TYR A N 1
ATOM 733 C CA . TYR A 1 90 ? -21.318 -12.231 17.493 1.00 95.62 90 TYR A CA 1
ATOM 734 C C . TYR A 1 90 ? -20.027 -12.192 18.328 1.00 95.62 90 TYR A C 1
ATOM 736 O O . TYR A 1 90 ? -18.922 -12.194 17.774 1.00 95.62 90 TYR A O 1
ATOM 744 N N . GLN A 1 91 ? -20.133 -12.205 19.658 1.00 94.25 91 GLN A N 1
ATOM 745 C CA . GLN A 1 91 ? -18.980 -12.253 20.556 1.00 94.25 91 GLN A CA 1
ATOM 746 C C . GLN A 1 91 ? -18.316 -13.639 20.567 1.00 94.25 91 GLN A C 1
ATOM 748 O O . GLN A 1 91 ? -18.884 -14.636 20.127 1.00 94.25 91 GLN A O 1
ATOM 753 N N . ASN A 1 92 ? -17.072 -13.706 21.055 1.00 93.12 92 ASN A N 1
ATOM 754 C CA . ASN A 1 92 ? -16.269 -14.938 21.143 1.00 93.12 92 ASN A CA 1
ATOM 755 C C . ASN A 1 92 ? -16.010 -15.657 19.801 1.00 93.12 92 ASN A C 1
ATOM 757 O O . ASN A 1 92 ? -15.603 -16.814 19.780 1.00 93.12 92 ASN A O 1
ATOM 761 N N . LYS A 1 93 ? -16.179 -14.956 18.670 1.00 94.81 93 LYS A N 1
ATOM 762 C CA . LYS A 1 93 ? -15.892 -15.463 17.313 1.00 94.81 93 LYS A CA 1
ATOM 763 C C . LYS A 1 93 ? -14.655 -14.834 16.656 1.00 94.81 93 LYS A C 1
ATOM 765 O O . LYS A 1 93 ? -14.459 -14.953 15.455 1.00 94.81 93 LYS A O 1
ATOM 770 N N . GLY A 1 94 ? -13.842 -14.109 17.426 1.00 94.88 94 GLY A N 1
ATOM 771 C CA . GLY A 1 94 ? -12.624 -13.449 16.934 1.00 94.88 94 GLY A CA 1
ATOM 772 C C . GLY A 1 94 ? -12.828 -12.091 16.246 1.00 94.88 94 GLY A C 1
ATOM 773 O O . GLY A 1 94 ? -11.837 -11.441 15.934 1.00 94.88 94 GLY A O 1
ATOM 774 N N . ILE A 1 95 ? -14.070 -11.619 16.075 1.00 96.06 95 ILE A N 1
ATOM 775 C CA . ILE A 1 95 ? -14.391 -10.326 15.432 1.00 96.06 95 ILE A CA 1
ATOM 776 C C . ILE A 1 95 ? -13.707 -9.155 16.148 1.00 96.06 95 ILE A C 1
ATOM 778 O O . ILE A 1 95 ? -13.042 -8.345 15.508 1.00 96.06 95 ILE A O 1
ATOM 782 N N . GLY A 1 96 ? -13.810 -9.099 17.481 1.00 95.50 96 GLY A N 1
ATOM 783 C CA . GLY A 1 96 ? -13.178 -8.040 18.271 1.00 95.50 96 GLY A CA 1
ATOM 784 C C . GLY A 1 96 ? -11.656 -8.004 18.097 1.00 95.50 96 GLY A C 1
ATOM 785 O O . GLY A 1 96 ? -11.079 -6.948 17.856 1.00 95.50 96 GLY A O 1
ATOM 786 N N . SER A 1 97 ? -11.011 -9.174 18.128 1.00 95.75 97 SER A N 1
ATOM 787 C CA . SER A 1 97 ? -9.571 -9.305 17.882 1.00 95.75 97 SER A CA 1
ATOM 788 C C . SER A 1 97 ? -9.186 -8.882 16.465 1.00 95.75 97 SER A C 1
ATOM 790 O O . SER A 1 97 ? -8.181 -8.207 16.284 1.00 95.75 97 SER A O 1
ATOM 792 N N . TYR A 1 98 ? -9.973 -9.266 15.458 1.00 95.75 98 TYR A N 1
ATOM 793 C CA . TYR A 1 98 ? -9.723 -8.902 14.065 1.00 95.75 98 TYR A CA 1
ATOM 794 C C . TYR A 1 98 ? -9.764 -7.380 13.861 1.00 95.75 98 TYR A C 1
ATOM 796 O O . TYR A 1 98 ? -8.814 -6.797 13.338 1.00 95.75 98 TYR A O 1
ATOM 804 N N . LEU A 1 99 ? -10.822 -6.721 14.344 1.00 96.06 99 LEU A N 1
ATOM 805 C CA . LEU A 1 99 ? -10.972 -5.268 14.239 1.00 96.06 99 LEU A CA 1
ATOM 806 C C . LEU A 1 99 ? -9.869 -4.526 15.004 1.00 96.06 99 LEU A C 1
ATOM 808 O O . LEU A 1 99 ? -9.270 -3.595 14.467 1.00 96.06 99 LEU A O 1
ATOM 812 N N . LEU A 1 100 ? -9.555 -4.972 16.226 1.00 96.44 100 LEU A N 1
ATOM 813 C CA . LEU A 1 100 ? -8.515 -4.356 17.046 1.00 96.44 100 LEU A CA 1
ATOM 814 C C . LEU A 1 100 ? -7.132 -4.490 16.395 1.00 96.44 100 LEU A C 1
ATOM 816 O O . LEU A 1 100 ? -6.415 -3.499 16.305 1.00 96.44 100 LEU A O 1
ATOM 820 N N . LYS A 1 101 ? -6.778 -5.667 15.859 1.00 94.56 101 LYS A N 1
ATOM 821 C CA . LYS A 1 101 ? -5.517 -5.872 15.121 1.00 94.56 101 LYS A CA 1
ATOM 822 C C . LYS A 1 101 ? -5.367 -4.911 13.947 1.00 94.56 101 LYS A C 1
ATOM 824 O O . LYS A 1 101 ? -4.296 -4.342 13.774 1.00 94.56 101 LYS A O 1
ATOM 829 N N . ASN A 1 102 ? -6.430 -4.692 13.176 1.00 92.19 102 ASN A N 1
ATOM 830 C CA . ASN A 1 102 ? -6.386 -3.777 12.034 1.00 92.19 102 ASN A CA 1
ATOM 831 C C . ASN A 1 102 ? -6.132 -2.324 12.466 1.00 92.19 102 ASN A C 1
ATOM 833 O O . ASN A 1 102 ? -5.397 -1.602 11.794 1.00 92.19 102 ASN A O 1
ATOM 837 N N . ILE A 1 103 ? -6.708 -1.895 13.593 1.00 94.12 103 ILE A N 1
ATOM 838 C CA . ILE A 1 103 ? -6.471 -0.558 14.158 1.00 94.12 103 ILE A CA 1
ATOM 839 C C . ILE A 1 103 ? -5.039 -0.444 14.687 1.00 94.12 103 ILE A C 1
ATOM 841 O O . ILE A 1 103 ? -4.337 0.513 14.365 1.00 94.12 103 ILE A O 1
ATOM 845 N N . LEU A 1 104 ? -4.573 -1.439 15.444 1.00 94.25 104 LEU A N 1
ATOM 846 C CA . LEU A 1 104 ? -3.221 -1.448 16.004 1.00 94.25 104 LEU A CA 1
ATOM 847 C C . LEU A 1 104 ? -2.144 -1.501 14.918 1.00 94.25 104 LEU A C 1
ATOM 849 O O . LEU A 1 104 ? -1.154 -0.787 15.013 1.00 94.25 104 LEU A O 1
ATOM 853 N N . ALA A 1 105 ? -2.374 -2.232 13.825 1.00 89.94 105 ALA A N 1
ATOM 854 C CA . ALA A 1 105 ? -1.470 -2.242 12.680 1.00 89.94 105 ALA A CA 1
ATOM 855 C C . ALA A 1 105 ? -1.309 -0.848 12.044 1.00 89.9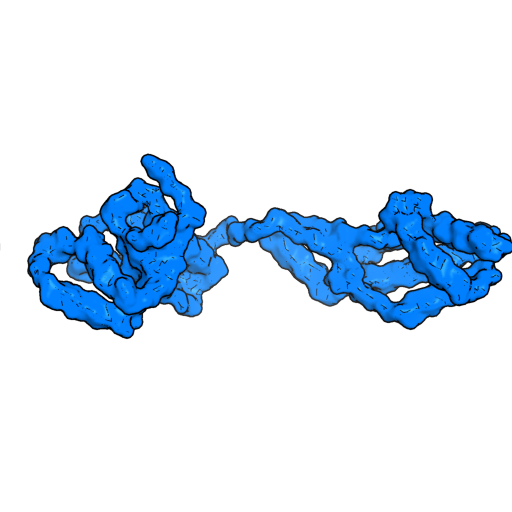4 105 ALA A C 1
ATOM 857 O O . ALA A 1 105 ? -0.244 -0.538 11.509 1.00 89.94 105 ALA A O 1
ATOM 858 N N . LYS A 1 106 ? -2.336 0.013 12.096 1.00 85.94 106 LYS A N 1
ATOM 859 C CA . LYS A 1 106 ? -2.202 1.423 11.691 1.00 85.94 106 LYS A CA 1
ATOM 860 C C . LYS A 1 106 ? -1.386 2.221 12.706 1.00 85.94 106 LYS A C 1
ATOM 862 O O . LYS A 1 106 ? -0.516 2.986 12.294 1.00 85.94 106 LYS A O 1
ATOM 867 N N . ALA A 1 107 ? -1.642 2.028 14.003 1.00 89.88 107 ALA A N 1
ATOM 868 C CA . ALA A 1 107 ? -0.891 2.684 15.075 1.00 89.88 107 ALA A CA 1
ATOM 869 C C . ALA A 1 107 ? 0.611 2.367 14.983 1.00 89.88 107 ALA A C 1
ATOM 871 O O . ALA A 1 107 ? 1.439 3.273 15.043 1.00 89.88 107 ALA A O 1
ATOM 872 N N . ASP A 1 108 ? 0.947 1.102 14.730 1.00 89.06 108 ASP A N 1
ATOM 873 C CA . ASP A 1 108 ? 2.324 0.617 14.629 1.00 89.06 108 ASP A CA 1
ATOM 874 C C . ASP A 1 108 ? 3.065 1.150 13.387 1.00 89.06 108 ASP A C 1
ATOM 876 O O . ASP A 1 108 ? 4.289 1.277 13.399 1.00 89.06 108 ASP A O 1
ATOM 880 N N . ARG A 1 109 ? 2.345 1.486 12.304 1.00 83.06 109 ARG A N 1
ATOM 881 C CA . ARG A 1 109 ? 2.931 2.088 11.088 1.00 83.06 109 ARG A CA 1
ATOM 882 C C . ARG A 1 109 ? 3.280 3.566 11.256 1.00 83.06 109 ARG A C 1
ATOM 884 O O . ARG A 1 109 ? 4.189 4.042 10.581 1.00 83.06 109 ARG A O 1
ATOM 891 N N . LEU A 1 110 ? 2.535 4.289 12.092 1.00 80.81 110 LEU A N 1
ATOM 892 C CA . LEU A 1 110 ? 2.669 5.739 12.298 1.00 80.81 110 LEU A CA 1
ATOM 893 C C . LEU A 1 110 ? 3.236 6.086 13.688 1.00 80.81 110 LEU A C 1
ATOM 895 O O . LEU A 1 110 ? 3.012 7.180 14.192 1.00 80.81 110 LEU A O 1
ATOM 899 N N . PRO A 1 111 ? 4.059 5.186 14.244 1.00 84.12 111 PRO A N 1
ATOM 900 C CA . PRO A 1 111 ? 4.384 5.050 15.674 1.00 84.12 111 PRO A CA 1
ATOM 901 C C . PRO A 1 111 ? 3.479 5.805 16.669 1.00 84.12 111 PRO A C 1
ATOM 903 O O . PRO A 1 111 ? 3.951 6.613 17.468 1.00 84.12 111 PRO A O 1
ATOM 906 N N . ARG A 1 112 ? 2.173 5.517 16.666 1.00 90.81 112 ARG A N 1
ATOM 907 C CA . ARG A 1 112 ? 1.188 6.174 17.545 1.00 90.81 112 ARG A CA 1
ATOM 908 C C . ARG A 1 112 ? 0.868 5.328 18.772 1.00 90.81 112 ARG A C 1
ATOM 910 O O . ARG A 1 112 ? 0.716 4.112 18.675 1.00 90.81 112 ARG A O 1
ATOM 917 N N . ILE A 1 113 ? 0.677 5.979 19.919 1.00 95.56 113 ILE A N 1
ATOM 918 C CA . ILE A 1 113 ? 0.137 5.318 21.118 1.00 95.56 113 ILE A CA 1
ATOM 919 C C . ILE A 1 113 ? -1.349 5.026 20.888 1.00 95.56 113 ILE A C 1
ATOM 921 O O . ILE A 1 113 ? -2.092 5.897 20.441 1.00 95.56 113 ILE A O 1
ATOM 925 N N . SER A 1 114 ? -1.803 3.818 21.212 1.00 97.75 114 SER A N 1
ATOM 926 C CA . SER A 1 114 ? -3.232 3.480 21.208 1.00 97.75 114 SER A CA 1
ATOM 927 C C . SER A 1 114 ? -3.805 3.612 22.614 1.00 97.75 114 SER A C 1
ATOM 929 O O . SER A 1 114 ? -3.182 3.141 23.561 1.00 97.75 114 SER A O 1
ATOM 931 N N . LYS A 1 115 ? -4.979 4.230 22.760 1.00 98.19 115 LYS A N 1
ATOM 932 C CA . LYS A 1 115 ? -5.621 4.526 24.050 1.00 98.19 115 LYS A CA 1
ATOM 933 C C . LYS A 1 115 ? -7.071 4.064 24.062 1.00 98.19 115 LYS A C 1
ATOM 935 O O . LYS A 1 115 ? -7.753 4.161 23.045 1.00 98.19 115 LYS A O 1
ATOM 940 N N . LEU A 1 116 ? -7.551 3.611 25.215 1.00 97.69 116 LEU A N 1
ATOM 941 C CA . LEU A 1 116 ? -8.964 3.307 25.439 1.00 97.69 116 LEU A CA 1
ATOM 942 C C . LEU A 1 116 ? -9.347 3.439 26.914 1.00 97.69 116 LEU A C 1
ATOM 944 O O . LEU A 1 116 ? -8.490 3.429 27.799 1.00 97.69 116 LEU A O 1
ATOM 948 N N . ALA A 1 117 ? -10.650 3.518 27.169 1.00 95.94 117 ALA A N 1
ATOM 949 C CA . ALA A 1 117 ? -11.237 3.363 28.494 1.00 95.94 117 ALA A CA 1
ATOM 950 C C . ALA A 1 117 ? -12.259 2.219 28.467 1.00 95.94 117 ALA A C 1
ATOM 952 O O . ALA A 1 117 ? -12.994 2.068 27.490 1.00 95.94 117 ALA A O 1
ATOM 953 N N . CYS A 1 118 ? -12.307 1.409 29.523 1.00 94.31 118 CYS A N 1
ATOM 954 C CA . CYS A 1 118 ? -13.276 0.319 29.648 1.00 94.31 118 CYS A CA 1
ATOM 955 C C . CYS A 1 118 ? -13.752 0.147 31.091 1.00 94.31 118 CYS A C 1
ATOM 957 O O . CYS A 1 118 ? -13.010 0.443 32.033 1.00 94.31 118 CYS A O 1
ATOM 959 N N . LEU A 1 119 ? -14.988 -0.332 31.258 1.00 92.19 119 LEU A N 1
ATOM 960 C CA . LEU A 1 119 ? -15.536 -0.678 32.567 1.00 92.19 119 LEU A CA 1
ATOM 961 C C . LEU A 1 119 ? -14.739 -1.826 33.199 1.00 92.19 119 LEU A C 1
ATOM 963 O O . LEU A 1 119 ? -14.362 -2.798 32.526 1.00 92.19 119 LEU A O 1
ATOM 967 N N . LYS A 1 120 ? -14.519 -1.729 34.512 1.00 90.50 120 LYS A N 1
ATOM 968 C CA . LYS A 1 120 ? -13.947 -2.816 35.314 1.00 90.50 120 LYS A CA 1
ATOM 969 C C . LYS A 1 120 ? -14.823 -4.065 35.238 1.00 90.50 120 LYS A C 1
ATOM 971 O O . LYS A 1 120 ? -16.024 -3.988 35.009 1.00 90.50 120 LYS A O 1
ATOM 976 N N . ASN A 1 121 ? -14.205 -5.225 35.454 1.00 86.75 121 ASN A N 1
ATOM 977 C CA . ASN A 1 121 ? -14.871 -6.535 35.490 1.00 86.75 121 ASN A CA 1
ATOM 978 C C . ASN A 1 121 ? -15.556 -6.963 34.179 1.00 86.75 121 ASN A C 1
ATOM 980 O O . ASN A 1 121 ? -16.318 -7.928 34.168 1.00 86.75 121 ASN A O 1
ATOM 984 N N . THR A 1 122 ? -15.248 -6.306 33.058 1.00 88.12 122 THR A N 1
ATOM 985 C CA . THR A 1 122 ? -15.729 -6.721 31.736 1.00 88.12 122 THR A CA 1
ATOM 986 C C . THR A 1 122 ? -14.761 -7.705 31.063 1.00 88.12 122 THR A C 1
ATOM 988 O O . THR A 1 122 ? -13.538 -7.597 31.220 1.00 88.12 122 THR A O 1
ATOM 991 N N . PRO A 1 123 ? -15.258 -8.649 30.236 1.00 89.12 123 PRO A N 1
ATOM 992 C CA . PRO A 1 123 ? -14.409 -9.573 29.478 1.00 89.12 123 PRO A CA 1
ATOM 993 C C . PRO A 1 123 ? -13.501 -8.854 28.466 1.00 89.12 123 PRO A C 1
ATOM 995 O O . PRO A 1 123 ? -12.472 -9.400 28.052 1.00 89.12 123 PRO A O 1
ATOM 998 N N . ALA A 1 124 ? -13.838 -7.611 28.101 1.00 90.75 124 ALA A N 1
ATOM 999 C CA . ALA A 1 124 ? -13.055 -6.772 27.202 1.00 90.75 124 ALA A CA 1
ATOM 1000 C C . ALA A 1 124 ? -11.622 -6.535 27.713 1.00 90.75 124 ALA A C 1
ATOM 1002 O O . ALA A 1 124 ? -10.691 -6.476 26.913 1.00 90.75 124 ALA A O 1
ATOM 1003 N N . ILE A 1 125 ? -11.397 -6.523 29.033 1.00 94.19 125 ILE A N 1
ATOM 1004 C CA . ILE A 1 125 ? -10.055 -6.363 29.622 1.00 94.19 125 ILE A CA 1
ATOM 1005 C C . ILE A 1 125 ? -9.096 -7.460 29.130 1.00 94.19 125 ILE A C 1
ATOM 1007 O O . ILE A 1 125 ? -7.942 -7.184 28.797 1.00 94.19 125 ILE A O 1
ATOM 1011 N N . SER A 1 126 ? -9.568 -8.708 29.030 1.00 94.69 126 SER A N 1
ATOM 1012 C CA . SER A 1 126 ? -8.761 -9.826 28.520 1.00 94.69 126 SER A CA 1
ATOM 1013 C C . SER A 1 126 ? -8.458 -9.682 27.025 1.00 94.69 126 SER A C 1
ATOM 1015 O O . SER A 1 126 ? -7.371 -10.041 26.564 1.00 94.69 126 SER A O 1
ATOM 1017 N N . LEU A 1 127 ? -9.399 -9.138 26.244 1.00 95.62 127 LEU A N 1
ATOM 1018 C CA . LEU A 1 127 ? -9.158 -8.795 24.842 1.00 95.62 127 LEU A CA 1
ATOM 1019 C C . LEU A 1 127 ? -8.037 -7.756 24.732 1.00 95.62 127 LEU A C 1
ATOM 1021 O O . LEU A 1 127 ? -7.081 -7.995 23.997 1.00 95.62 127 LEU A O 1
ATOM 1025 N N . TYR A 1 128 ? -8.127 -6.658 25.482 1.00 97.50 128 TYR A N 1
ATOM 1026 C CA . TYR A 1 128 ? -7.160 -5.563 25.416 1.00 97.50 128 TYR A CA 1
ATOM 1027 C C . TYR A 1 128 ? -5.765 -5.991 25.883 1.00 97.50 128 TYR A C 1
ATOM 1029 O O . TYR A 1 128 ? -4.797 -5.793 25.151 1.00 97.50 128 TYR A O 1
ATOM 1037 N N . ARG A 1 129 ? -5.647 -6.678 27.028 1.00 96.81 129 ARG A N 1
ATOM 1038 C CA . ARG A 1 129 ? -4.349 -7.172 27.529 1.00 96.81 129 ARG A CA 1
ATOM 1039 C C . ARG A 1 129 ? -3.642 -8.096 26.539 1.00 96.81 129 ARG A C 1
ATOM 1041 O O . ARG A 1 129 ? -2.455 -7.932 26.288 1.00 96.81 129 ARG A O 1
ATOM 1048 N N . ARG A 1 130 ? -4.368 -9.034 25.916 1.00 95.50 130 ARG A N 1
ATOM 1049 C CA . ARG A 1 130 ? -3.791 -9.945 24.904 1.00 95.50 130 ARG A CA 1
ATOM 1050 C C . ARG A 1 130 ? -3.349 -9.240 23.622 1.00 95.50 130 ARG A C 1
ATOM 1052 O O . ARG A 1 130 ? -2.601 -9.829 22.853 1.00 95.50 130 ARG A O 1
ATOM 1059 N N . HIS A 1 131 ? -3.812 -8.015 23.389 1.00 95.88 131 HIS A N 1
ATOM 1060 C CA . HIS A 1 131 ? -3.361 -7.176 22.284 1.00 95.88 131 HIS A CA 1
ATOM 1061 C C . HIS A 1 131 ? -2.326 -6.135 22.721 1.00 95.88 131 HIS A C 1
ATOM 1063 O O . HIS A 1 131 ? -2.075 -5.218 21.955 1.00 95.88 131 HIS A O 1
ATOM 1069 N N . GLY A 1 132 ? -1.724 -6.264 23.910 1.00 96.25 132 GLY A N 1
ATOM 1070 C CA . GLY A 1 132 ? -0.606 -5.426 24.357 1.00 96.25 132 GLY A CA 1
ATOM 1071 C C . GLY A 1 132 ? -1.004 -4.126 25.059 1.00 96.25 132 GLY A C 1
ATOM 1072 O O . GLY A 1 132 ? -0.166 -3.243 25.207 1.00 96.25 132 GLY A O 1
ATOM 1073 N N . PHE A 1 133 ? -2.267 -3.976 25.469 1.00 98.06 133 PHE A N 1
ATOM 1074 C CA . PHE A 1 133 ? -2.679 -2.842 26.295 1.00 98.06 133 PHE A CA 1
ATOM 1075 C C . PHE A 1 133 ? -2.339 -3.064 27.771 1.00 98.06 133 PHE A C 1
ATOM 1077 O O . PHE A 1 133 ? -2.652 -4.109 28.350 1.00 98.06 133 PHE A O 1
ATOM 1084 N N . GLU A 1 134 ? -1.807 -2.024 28.396 1.00 97.88 134 GLU A N 1
ATOM 1085 C CA . GLU A 1 134 ? -1.492 -1.946 29.819 1.00 97.88 134 GLU A CA 1
ATOM 1086 C C . GLU A 1 134 ? -2.399 -0.921 30.501 1.00 97.88 134 GLU A C 1
ATOM 1088 O O . GLU A 1 134 ? -2.809 0.064 29.890 1.00 97.88 134 GLU A O 1
ATOM 1093 N N . ILE A 1 135 ? -2.732 -1.143 31.774 1.00 97.81 135 ILE A N 1
ATOM 1094 C CA . ILE A 1 135 ? -3.501 -0.173 32.562 1.00 97.81 135 ILE A CA 1
ATOM 1095 C C . ILE A 1 135 ? -2.545 0.942 32.984 1.00 97.81 135 ILE A C 1
ATOM 1097 O O . ILE A 1 135 ? -1.607 0.690 33.735 1.00 97.81 135 ILE A O 1
ATOM 1101 N N . VAL A 1 136 ? -2.799 2.169 32.530 1.00 97.88 136 VAL A N 1
ATOM 1102 C CA . VAL A 1 136 ? -1.986 3.348 32.891 1.00 97.88 136 VAL A CA 1
ATOM 1103 C C . VAL A 1 136 ? -2.643 4.211 33.958 1.00 97.88 136 VAL A C 1
ATOM 1105 O O . VAL A 1 136 ? -1.977 4.990 34.635 1.00 97.88 136 VAL A O 1
ATOM 1108 N N . ARG A 1 137 ? -3.967 4.102 34.100 1.00 97.25 137 ARG A N 1
ATOM 1109 C CA . ARG A 1 137 ? -4.733 4.811 35.121 1.00 97.25 137 ARG A CA 1
ATOM 1110 C C . ARG A 1 137 ? -5.982 4.025 35.479 1.00 97.25 137 ARG A C 1
ATOM 1112 O O . ARG A 1 137 ? -6.686 3.512 34.611 1.00 97.25 137 ARG A O 1
ATOM 1119 N N . GLU A 1 138 ? -6.278 3.996 36.765 1.00 96.19 138 GLU A N 1
ATOM 1120 C CA . GLU A 1 138 ? -7.485 3.409 37.327 1.00 96.19 138 GLU A CA 1
ATOM 1121 C C . GLU A 1 138 ? -8.338 4.515 37.952 1.00 96.19 138 GLU A C 1
ATOM 1123 O O . GLU A 1 138 ? -7.830 5.397 38.640 1.00 96.19 138 GLU A O 1
ATOM 1128 N N . GLN A 1 139 ? -9.637 4.489 37.676 1.00 92.94 139 GLN A N 1
ATOM 1129 C CA . GLN A 1 139 ? -10.654 5.234 38.421 1.00 92.94 139 GLN A CA 1
ATOM 1130 C C . GLN A 1 139 ? -11.602 4.237 39.073 1.00 92.94 139 GLN A C 1
ATOM 1132 O O . GLN A 1 139 ? -11.460 3.040 38.852 1.00 92.94 139 GLN A O 1
ATOM 1137 N N . GLU A 1 140 ? -12.569 4.703 39.861 1.00 87.62 140 GLU A N 1
ATOM 1138 C CA . GLU A 1 140 ? -13.488 3.840 40.613 1.00 87.62 140 GLU A CA 1
ATOM 1139 C C . GLU A 1 140 ? -14.070 2.708 39.750 1.00 87.62 140 GLU A C 1
ATOM 1141 O O . GLU A 1 140 ? -13.923 1.538 40.104 1.00 87.62 140 GLU A O 1
ATOM 1146 N N . MET A 1 141 ? -14.564 3.037 38.548 1.00 86.88 141 MET A N 1
ATOM 1147 C CA . MET A 1 141 ? -15.246 2.078 37.667 1.00 86.88 141 MET A CA 1
ATOM 1148 C C . MET A 1 141 ? -14.570 1.812 36.324 1.00 86.88 141 MET A C 1
ATOM 1150 O O . MET A 1 141 ? -14.992 0.912 35.598 1.00 86.88 141 MET A O 1
ATOM 1154 N N . PHE A 1 142 ? -13.515 2.554 35.989 1.00 93.38 142 PHE A N 1
ATOM 1155 C CA . PHE A 1 142 ? -12.877 2.482 34.677 1.00 93.38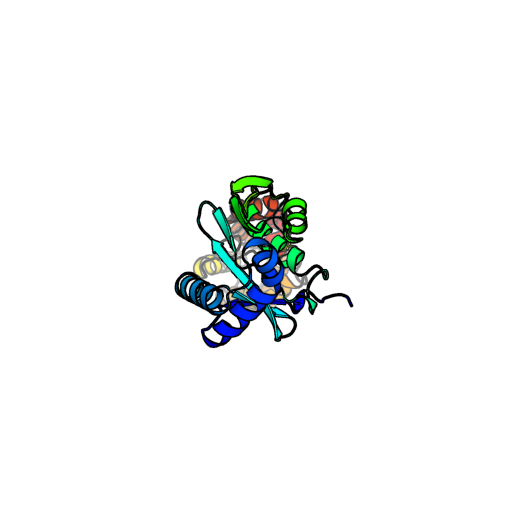 142 PHE A CA 1
ATOM 1156 C C . PHE A 1 142 ? -11.390 2.161 34.774 1.00 93.38 142 PHE A C 1
ATOM 1158 O O . PHE A 1 142 ? -10.670 2.708 35.612 1.00 93.38 142 PHE A O 1
ATOM 1165 N N . TYR A 1 143 ? -10.925 1.333 33.842 1.00 96.75 143 TYR A N 1
ATOM 1166 C CA . TYR A 1 143 ? -9.518 1.263 33.474 1.00 96.75 143 TYR A CA 1
ATOM 1167 C C . TYR A 1 143 ? -9.273 2.103 32.227 1.00 96.75 143 TYR A C 1
ATOM 1169 O O . TYR A 1 143 ? -9.933 1.915 31.204 1.00 96.75 143 TYR A O 1
ATOM 1177 N N . PHE A 1 144 ? -8.288 2.991 32.307 1.00 97.94 144 PHE A N 1
ATOM 1178 C CA . PHE A 1 144 ? -7.686 3.644 31.153 1.00 97.94 144 PHE A CA 1
ATOM 1179 C C . PHE A 1 144 ? -6.463 2.834 30.760 1.00 97.94 144 PHE A C 1
ATOM 1181 O O . PHE A 1 144 ? -5.570 2.602 31.583 1.00 97.94 144 PHE A O 1
ATOM 1188 N N . MET A 1 145 ? -6.445 2.388 29.512 1.00 98.31 145 MET A N 1
ATOM 1189 C CA . MET A 1 145 ? -5.408 1.509 29.009 1.00 98.31 145 MET A CA 1
ATOM 1190 C C . MET A 1 145 ? -4.698 2.128 27.816 1.00 98.31 145 MET A C 1
ATOM 1192 O O . MET A 1 145 ? -5.330 2.761 26.967 1.00 98.31 145 MET A O 1
ATOM 1196 N N . GLU A 1 146 ? -3.391 1.903 27.736 1.00 98.12 146 GLU A N 1
ATOM 1197 C CA . GLU A 1 146 ? -2.565 2.332 26.615 1.00 98.12 146 GLU A CA 1
ATOM 1198 C C . GLU A 1 146 ? -1.733 1.177 26.069 1.00 98.12 146 GLU A C 1
ATOM 1200 O O . GLU A 1 146 ? -1.336 0.270 26.797 1.00 98.12 146 GLU A O 1
ATOM 1205 N N . ARG A 1 147 ? -1.452 1.232 24.770 1.00 97.00 147 ARG A N 1
ATOM 1206 C CA . ARG A 1 147 ? -0.484 0.373 24.096 1.00 97.00 147 ARG A CA 1
ATOM 1207 C C . ARG A 1 147 ? 0.503 1.245 23.339 1.00 97.00 147 ARG A C 1
ATOM 1209 O O . ARG A 1 147 ? 0.105 2.056 22.498 1.00 97.00 147 ARG A O 1
ATOM 1216 N N . LYS A 1 148 ? 1.793 1.047 23.605 1.00 94.75 148 LYS A N 1
ATOM 1217 C CA . LYS A 1 148 ? 2.864 1.619 22.783 1.00 94.75 148 LYS A CA 1
ATOM 1218 C C . LYS A 1 148 ? 2.887 0.916 21.421 1.00 94.75 148 LYS A C 1
ATOM 1220 O O . LYS A 1 148 ? 2.605 -0.281 21.375 1.00 94.75 148 LYS A O 1
ATOM 1225 N N . PRO A 1 149 ? 3.203 1.629 20.328 1.00 90.69 149 PRO A N 1
ATOM 1226 C CA . PRO A 1 149 ? 3.326 0.992 19.028 1.00 90.69 149 PRO A CA 1
ATOM 1227 C C . PRO A 1 149 ? 4.425 -0.069 19.094 1.00 90.69 149 PRO A C 1
ATOM 1229 O O . PRO A 1 149 ? 5.518 0.183 19.609 1.00 90.69 149 PRO A O 1
ATOM 1232 N N . GLU A 1 150 ? 4.139 -1.258 18.581 1.00 85.25 150 GLU A N 1
ATOM 1233 C CA . GLU A 1 150 ? 5.182 -2.254 18.384 1.00 85.25 150 GLU A CA 1
ATOM 1234 C C . GLU A 1 150 ? 6.031 -1.813 17.193 1.00 85.25 150 GLU A C 1
ATOM 1236 O O . GLU A 1 150 ? 5.505 -1.404 16.154 1.00 85.25 150 GLU A O 1
ATOM 1241 N N . ALA A 1 151 ? 7.357 -1.880 17.336 1.00 67.12 151 ALA A N 1
ATOM 1242 C CA . ALA A 1 151 ? 8.264 -1.697 16.212 1.00 67.12 151 ALA A CA 1
ATOM 1243 C C . ALA A 1 151 ? 7.955 -2.797 15.191 1.00 67.12 151 ALA A C 1
ATOM 1245 O O . ALA A 1 151 ? 8.387 -3.939 15.341 1.00 67.12 151 ALA A O 1
ATOM 1246 N N . THR A 1 152 ? 7.132 -2.475 14.192 1.00 55.94 152 THR A N 1
ATOM 1247 C CA . THR A 1 152 ? 6.660 -3.467 13.231 1.00 55.94 152 THR A CA 1
ATOM 1248 C C . THR A 1 152 ? 7.852 -4.094 12.525 1.00 55.94 152 THR A C 1
ATOM 1250 O O . THR A 1 152 ? 8.637 -3.426 11.847 1.00 55.94 152 THR A O 1
ATOM 1253 N N . SER A 1 153 ? 7.968 -5.414 12.645 1.00 54.41 153 SER A N 1
ATOM 1254 C CA . SER A 1 153 ? 8.794 -6.250 11.785 1.00 54.41 153 SER A CA 1
ATOM 1255 C C . SER A 1 153 ? 8.209 -6.236 10.368 1.00 54.41 153 SER A C 1
ATOM 1257 O O . SER A 1 153 ? 7.559 -7.173 9.930 1.00 54.41 153 SER A O 1
ATOM 1259 N N . LYS A 1 154 ? 8.485 -5.143 9.646 1.00 52.34 154 LYS A N 1
ATOM 1260 C CA . LYS A 1 154 ? 8.091 -4.828 8.263 1.00 52.34 154 LYS A CA 1
ATOM 1261 C C . LYS A 1 154 ? 6.566 -4.728 8.036 1.00 52.34 154 LYS A C 1
ATOM 1263 O O . LYS A 1 154 ? 5.813 -5.627 8.392 1.00 52.34 154 LYS A O 1
ATOM 1268 N N . PRO A 1 155 ? 6.079 -3.657 7.385 1.00 53.59 155 PRO A N 1
ATOM 1269 C CA . PRO A 1 155 ? 4.665 -3.531 7.051 1.00 53.59 155 PRO A CA 1
ATOM 1270 C C . PRO A 1 155 ? 4.202 -4.694 6.162 1.00 53.59 155 PRO A C 1
ATOM 1272 O O . PRO A 1 155 ? 4.939 -5.167 5.292 1.00 53.59 155 PRO A O 1
ATOM 1275 N N . GLU A 1 156 ? 2.958 -5.124 6.363 1.00 59.06 156 GLU A N 1
ATOM 1276 C CA . GLU A 1 156 ? 2.262 -6.066 5.488 1.00 59.06 156 GLU A CA 1
ATOM 1277 C C . GLU A 1 156 ? 2.284 -5.526 4.044 1.00 59.06 156 GLU A C 1
ATOM 1279 O O . GLU A 1 156 ? 1.763 -4.445 3.750 1.00 59.06 156 GLU A O 1
ATOM 1284 N N . ARG A 1 157 ? 2.992 -6.227 3.149 1.00 68.56 157 ARG A N 1
ATOM 1285 C CA . ARG A 1 157 ? 3.252 -5.779 1.773 1.00 68.56 157 ARG A CA 1
ATOM 1286 C C . ARG A 1 157 ? 2.014 -6.023 0.909 1.00 68.56 157 ARG A C 1
ATOM 1288 O O . ARG A 1 157 ? 1.637 -7.169 0.698 1.00 68.56 157 ARG A O 1
ATOM 1295 N N . LYS A 1 158 ? 1.426 -4.953 0.354 1.00 79.12 158 LYS A N 1
ATOM 1296 C CA . LYS A 1 158 ? 0.272 -5.028 -0.571 1.00 79.12 158 LYS A CA 1
ATOM 1297 C C . LYS A 1 158 ? 0.578 -5.841 -1.837 1.00 79.12 158 LYS A C 1
ATOM 1299 O O . LYS A 1 158 ? -0.308 -6.486 -2.386 1.00 79.12 158 LYS A O 1
ATOM 1304 N N . TYR A 1 159 ? 1.826 -5.798 -2.298 1.00 88.06 159 TYR A N 1
ATOM 1305 C CA . TYR A 1 159 ? 2.282 -6.468 -3.513 1.00 88.06 159 TYR A CA 1
ATOM 1306 C C . TYR A 1 159 ? 3.517 -7.326 -3.228 1.00 88.06 159 TYR A C 1
ATOM 1308 O O . TYR A 1 159 ? 4.338 -6.988 -2.376 1.00 88.06 159 TYR A O 1
ATOM 1316 N N . GLN A 1 160 ? 3.671 -8.434 -3.954 1.00 89.06 160 GLN A N 1
ATOM 1317 C CA . GLN A 1 160 ? 4.818 -9.338 -3.786 1.00 89.06 160 GLN A CA 1
ATOM 1318 C C . GLN A 1 160 ? 6.075 -8.837 -4.514 1.00 89.06 160 GLN A C 1
ATOM 1320 O O . GLN A 1 160 ? 7.198 -9.092 -4.070 1.00 89.06 160 GLN A O 1
ATOM 1325 N N . ALA A 1 161 ? 5.883 -8.118 -5.621 1.00 95.00 161 ALA A N 1
ATOM 1326 C CA . ALA A 1 161 ? 6.944 -7.565 -6.445 1.00 95.00 161 ALA A CA 1
ATOM 1327 C C . ALA A 1 161 ? 6.504 -6.261 -7.124 1.00 95.00 161 ALA A C 1
ATOM 1329 O O . ALA A 1 161 ? 5.307 -6.003 -7.257 1.00 95.00 161 ALA A O 1
ATOM 1330 N N . VAL A 1 162 ? 7.480 -5.475 -7.571 1.00 96.00 162 VAL A N 1
ATOM 1331 C CA . VAL A 1 162 ? 7.297 -4.319 -8.454 1.00 96.00 162 VAL A CA 1
ATOM 1332 C C . VAL A 1 162 ? 8.093 -4.581 -9.727 1.00 96.00 162 VAL A C 1
ATOM 1334 O O . VAL A 1 162 ? 9.304 -4.798 -9.663 1.00 96.00 162 VAL A O 1
ATOM 1337 N N . ILE A 1 163 ? 7.408 -4.604 -10.867 1.00 97.12 163 ILE A N 1
ATOM 1338 C CA . ILE A 1 163 ? 8.039 -4.746 -12.179 1.00 97.12 163 ILE A CA 1
ATOM 1339 C C . ILE A 1 163 ? 8.117 -3.365 -12.809 1.00 97.12 163 ILE A C 1
ATOM 1341 O O . ILE A 1 163 ? 7.117 -2.650 -12.864 1.00 97.12 163 ILE A O 1
ATOM 1345 N N . PHE A 1 164 ? 9.314 -3.002 -13.239 1.00 96.69 164 PHE A N 1
ATOM 1346 C CA . PHE A 1 164 ? 9.589 -1.764 -13.937 1.00 96.69 164 PHE A CA 1
ATOM 1347 C C . PHE A 1 164 ? 9.642 -2.018 -15.435 1.00 96.69 164 PHE A C 1
ATOM 1349 O O . PHE A 1 164 ? 10.166 -3.039 -15.881 1.00 96.69 164 PHE A O 1
ATOM 1356 N N . ASP A 1 165 ? 9.116 -1.058 -16.177 1.00 95.75 165 ASP A N 1
ATOM 1357 C CA . ASP A 1 165 ? 9.515 -0.812 -17.554 1.00 95.75 165 ASP A CA 1
ATOM 1358 C C . ASP A 1 165 ? 10.851 -0.030 -17.578 1.00 95.75 165 ASP A C 1
ATOM 1360 O O . ASP A 1 165 ? 11.305 0.462 -16.541 1.00 95.75 165 ASP A O 1
ATOM 1364 N N . LEU A 1 166 ? 11.512 0.063 -18.734 1.00 94.56 166 LEU A N 1
ATOM 1365 C CA . LEU A 1 166 ? 12.781 0.775 -18.887 1.00 94.56 166 LEU A CA 1
ATOM 1366 C C . LEU A 1 166 ? 12.582 2.222 -19.359 1.00 94.56 166 LEU A C 1
ATOM 1368 O O . LEU A 1 166 ? 12.822 3.159 -18.590 1.00 94.56 166 LEU A O 1
ATOM 1372 N N . PHE A 1 167 ? 12.166 2.411 -20.612 1.00 92.56 167 PHE A N 1
ATOM 1373 C CA . PHE A 1 167 ? 12.154 3.713 -21.285 1.00 92.56 167 PHE A CA 1
ATOM 1374 C C . PHE A 1 167 ? 10.937 4.552 -20.879 1.00 92.56 167 PHE A C 1
ATOM 1376 O O . PHE A 1 167 ? 9.793 4.159 -21.063 1.00 92.56 167 PHE A O 1
ATOM 1383 N N . GLY A 1 168 ? 11.176 5.735 -20.313 1.00 91.50 168 GLY A N 1
ATOM 1384 C CA . GLY A 1 168 ? 10.135 6.587 -19.730 1.00 91.50 168 GLY A CA 1
ATOM 1385 C C . GLY A 1 168 ? 9.804 6.257 -18.271 1.00 91.50 168 GLY A C 1
ATOM 1386 O O . GLY A 1 168 ? 9.102 7.037 -17.623 1.00 91.50 168 GLY A O 1
ATOM 1387 N N . THR A 1 169 ? 10.351 5.160 -17.740 1.00 94.44 169 THR A N 1
ATOM 1388 C CA . THR A 1 169 ? 10.168 4.728 -16.350 1.00 94.44 169 THR A CA 1
ATOM 1389 C C . THR A 1 169 ? 11.463 4.857 -15.545 1.00 94.44 169 THR A C 1
ATOM 1391 O O . THR A 1 169 ? 11.522 5.652 -14.609 1.00 94.44 169 THR A O 1
ATOM 1394 N N . LEU A 1 170 ? 12.505 4.094 -15.894 1.00 95.06 170 LEU A N 1
ATOM 1395 C CA . LEU A 1 170 ? 13.801 4.109 -15.200 1.00 95.06 170 LEU A CA 1
ATOM 1396 C C . LEU A 1 170 ? 14.826 5.018 -15.879 1.00 95.06 170 LEU A C 1
ATOM 1398 O O . LEU A 1 170 ? 15.667 5.604 -15.198 1.00 95.06 170 LEU A O 1
ATOM 1402 N N . VAL A 1 171 ? 14.743 5.149 -17.200 1.00 94.06 171 VAL A N 1
ATOM 1403 C CA . VAL A 1 171 ? 15.545 6.074 -18.012 1.00 94.06 171 VAL A CA 1
ATOM 1404 C C . VAL A 1 171 ? 14.605 7.013 -18.762 1.00 94.06 171 VAL A C 1
ATOM 1406 O O . VAL A 1 171 ? 13.430 6.693 -18.954 1.00 94.06 171 VAL A O 1
ATOM 1409 N N . ASP A 1 172 ? 15.086 8.182 -19.170 1.00 91.38 172 ASP A N 1
ATOM 1410 C CA . ASP A 1 172 ? 14.261 9.121 -19.931 1.00 91.38 172 ASP A CA 1
ATOM 1411 C C . ASP A 1 172 ? 13.983 8.616 -21.355 1.00 91.38 172 ASP A C 1
ATOM 1413 O O . ASP A 1 172 ? 14.758 7.861 -21.945 1.00 91.38 172 ASP A O 1
ATOM 1417 N N . ASN A 1 173 ? 12.853 9.047 -21.919 1.00 87.25 173 ASN A N 1
ATOM 1418 C CA . ASN A 1 173 ? 12.564 8.834 -23.333 1.00 87.25 173 ASN A CA 1
ATOM 1419 C C . ASN A 1 173 ? 13.387 9.787 -24.198 1.00 87.25 173 ASN A C 1
ATOM 1421 O O . ASN A 1 173 ? 13.630 10.937 -23.833 1.00 87.25 173 ASN A O 1
ATOM 1425 N N . PHE A 1 174 ? 13.729 9.337 -25.400 1.00 80.56 174 PHE A N 1
ATOM 1426 C CA . PHE A 1 174 ? 14.400 10.189 -26.373 1.00 80.56 174 PHE A CA 1
ATOM 1427 C C . PHE A 1 174 ? 13.486 11.209 -27.004 1.00 80.56 174 PHE A C 1
ATOM 1429 O O . PHE A 1 174 ? 12.285 10.991 -27.194 1.00 80.56 174 PHE A O 1
ATOM 1436 N N . THR A 1 175 ? 14.116 12.268 -27.500 1.00 85.56 175 THR A N 1
ATOM 1437 C CA . THR A 1 175 ? 13.481 13.095 -28.510 1.00 85.56 175 THR A CA 1
ATOM 1438 C C . THR A 1 175 ? 13.475 12.366 -29.856 1.00 85.56 175 THR A C 1
ATOM 1440 O O . THR A 1 175 ? 14.440 11.708 -30.257 1.00 85.56 175 THR A O 1
ATOM 1443 N N . ARG A 1 176 ? 12.381 12.525 -30.608 1.00 85.62 176 ARG A N 1
ATOM 1444 C CA . ARG A 1 176 ? 12.290 12.014 -31.987 1.00 85.62 176 ARG A CA 1
ATOM 1445 C C . ARG A 1 176 ? 13.405 12.571 -32.877 1.00 85.62 176 ARG A C 1
ATOM 1447 O O . ARG A 1 176 ? 13.875 11.875 -33.767 1.00 85.62 176 ARG A O 1
ATOM 1454 N N . THR A 1 177 ? 13.836 13.803 -32.615 1.00 89.44 177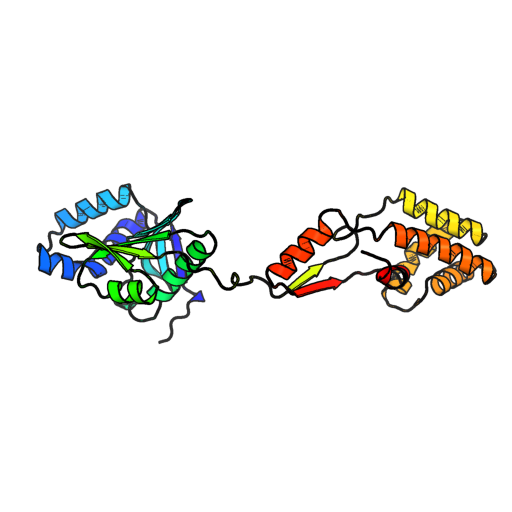 THR A N 1
ATOM 1455 C CA . THR A 1 177 ? 14.877 14.498 -33.377 1.00 89.44 177 THR A CA 1
ATOM 1456 C C . THR A 1 177 ? 16.253 13.858 -33.203 1.00 89.44 177 THR A C 1
ATOM 1458 O O . THR A 1 177 ? 16.964 13.674 -34.186 1.00 89.44 177 THR A O 1
ATOM 1461 N N . GLU A 1 178 ? 16.646 13.506 -31.978 1.00 89.56 178 G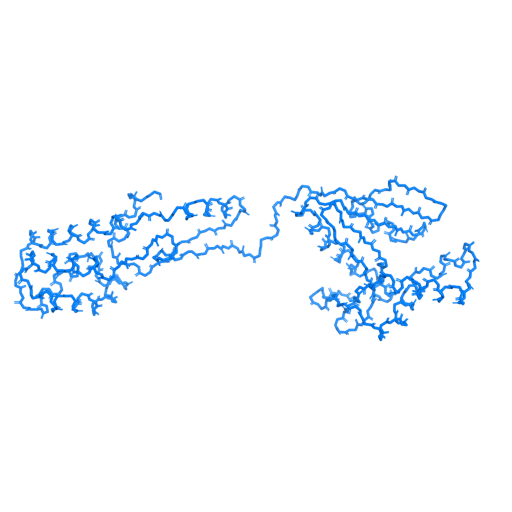LU A N 1
ATOM 1462 C CA . GLU A 1 178 ? 17.925 12.821 -31.738 1.00 89.56 178 GLU A CA 1
ATOM 1463 C C . GLU A 1 178 ? 17.923 11.424 -32.348 1.00 89.56 178 GLU A C 1
ATOM 1465 O O . GLU A 1 178 ? 18.881 11.052 -33.020 1.00 89.56 178 GLU A O 1
ATOM 1470 N N . TYR A 1 179 ? 16.821 10.689 -32.180 1.00 91.75 179 TYR A N 1
ATOM 1471 C CA . TYR A 1 179 ? 16.667 9.365 -32.775 1.00 91.75 179 TYR A CA 1
ATOM 1472 C C . TYR A 1 179 ? 16.792 9.406 -34.304 1.00 91.75 179 TYR A C 1
ATOM 1474 O O . TYR A 1 179 ? 17.494 8.593 -34.899 1.00 91.75 179 TYR A O 1
ATOM 1482 N N . GLN A 1 180 ? 16.168 10.400 -34.941 1.00 94.06 180 GLN A N 1
ATOM 1483 C CA . GLN A 1 180 ? 16.240 10.596 -36.386 1.00 94.06 180 GLN A CA 1
ATOM 1484 C C . GLN A 1 180 ? 17.678 10.863 -36.864 1.00 94.06 180 GLN A C 1
ATOM 1486 O O . GLN A 1 180 ? 18.127 10.234 -37.819 1.00 94.06 180 GLN A O 1
ATOM 1491 N N . LYS A 1 181 ? 18.437 11.714 -36.159 1.00 95.62 181 LYS A N 1
ATOM 1492 C CA . LYS A 1 181 ? 19.849 11.993 -36.488 1.00 95.62 181 LYS A CA 1
ATOM 1493 C C . LYS A 1 181 ? 20.731 10.745 -36.434 1.00 95.62 181 LYS A C 1
ATOM 1495 O O . LYS A 1 181 ? 21.652 10.608 -37.235 1.00 95.62 181 LYS A O 1
ATOM 1500 N N . VAL A 1 182 ? 20.458 9.832 -35.500 1.00 96.62 182 VAL A N 1
ATOM 1501 C CA . VAL A 1 182 ? 21.178 8.552 -35.400 1.00 96.62 182 VAL A CA 1
ATOM 1502 C C . VAL A 1 182 ? 20.923 7.705 -36.645 1.00 96.62 182 VAL A C 1
ATOM 1504 O O . VAL A 1 182 ? 21.876 7.221 -37.252 1.00 96.62 182 VAL A O 1
ATOM 1507 N N . LEU A 1 183 ? 19.661 7.575 -37.068 1.00 97.25 183 LEU A N 1
ATOM 1508 C CA . LEU A 1 183 ? 19.307 6.809 -38.268 1.00 97.25 183 LEU A CA 1
ATOM 1509 C C . LEU A 1 183 ? 19.874 7.436 -39.549 1.00 97.25 183 LEU A C 1
ATOM 1511 O O . LEU A 1 183 ? 20.347 6.707 -40.418 1.00 97.25 183 LEU A O 1
ATOM 1515 N N . GLU A 1 184 ? 19.899 8.765 -39.649 1.00 97.69 184 GLU A N 1
ATOM 1516 C CA . GLU A 1 184 ? 20.547 9.483 -40.755 1.00 97.69 184 GLU A CA 1
ATOM 1517 C C . GLU A 1 184 ? 22.058 9.225 -40.803 1.00 97.69 184 GLU A C 1
ATOM 1519 O O . GLU A 1 184 ? 22.603 8.950 -41.873 1.00 97.69 184 GLU A O 1
ATOM 1524 N N . GLY A 1 185 ? 22.734 9.246 -39.649 1.00 98.12 185 GLY A N 1
ATOM 1525 C CA . GLY A 1 185 ? 24.160 8.928 -39.552 1.00 98.12 185 GLY A CA 1
ATOM 1526 C C . GLY A 1 185 ? 24.472 7.488 -39.967 1.00 98.12 185 GLY A C 1
ATOM 1527 O O . GLY A 1 185 ? 25.420 7.247 -40.716 1.00 98.12 185 GLY A O 1
ATOM 1528 N N . MET A 1 186 ? 23.640 6.532 -39.546 1.00 98.44 186 MET A N 1
ATOM 1529 C CA . MET A 1 186 ? 23.743 5.138 -39.988 1.00 98.44 186 MET A CA 1
ATOM 1530 C C . MET A 1 186 ? 23.533 5.018 -41.500 1.00 98.44 186 MET A C 1
ATOM 1532 O O . MET A 1 186 ? 24.343 4.397 -42.187 1.00 98.44 186 MET A O 1
ATOM 1536 N N . ALA A 1 187 ? 22.483 5.648 -42.032 1.00 98.38 187 ALA A N 1
ATOM 1537 C CA . ALA A 1 187 ? 22.167 5.607 -43.453 1.00 98.38 187 ALA A CA 1
ATOM 1538 C C . ALA A 1 187 ? 23.297 6.189 -44.316 1.00 98.38 187 ALA A C 1
ATOM 1540 O O . ALA A 1 187 ? 23.618 5.618 -45.359 1.00 98.38 187 ALA A O 1
ATOM 1541 N N . PHE A 1 188 ? 23.935 7.269 -43.850 1.00 98.38 188 PHE A N 1
ATOM 1542 C CA . PHE A 1 188 ? 25.095 7.884 -44.494 1.00 98.38 188 PHE A CA 1
ATOM 1543 C C . PHE A 1 188 ? 26.288 6.920 -44.589 1.00 98.38 188 PHE A C 1
ATOM 1545 O O . PHE A 1 188 ? 26.849 6.759 -45.674 1.00 98.38 188 PHE A O 1
ATOM 1552 N N . ILE A 1 189 ? 26.637 6.237 -43.489 1.00 98.44 189 ILE A N 1
ATOM 1553 C CA . ILE A 1 189 ? 27.724 5.236 -43.443 1.00 98.44 189 ILE A CA 1
ATOM 1554 C C . ILE A 1 189 ? 27.452 4.074 -44.407 1.00 98.44 189 ILE A C 1
ATOM 1556 O O . ILE A 1 189 ? 28.363 3.578 -45.071 1.00 98.44 189 ILE A O 1
ATOM 1560 N N . LEU A 1 190 ? 26.191 3.650 -44.485 1.00 98.31 190 LEU A N 1
ATOM 1561 C CA . LEU A 1 190 ? 25.745 2.522 -45.303 1.00 98.31 190 LEU A CA 1
ATOM 1562 C C . LEU A 1 190 ? 25.460 2.908 -46.762 1.00 98.31 190 LEU A C 1
ATOM 1564 O O . LEU A 1 190 ? 25.118 2.040 -47.557 1.00 98.31 190 LEU A O 1
ATOM 1568 N N . HIS A 1 191 ? 25.573 4.194 -47.110 1.00 97.88 191 HIS A N 1
ATOM 1569 C CA . HIS A 1 191 ? 25.230 4.737 -48.429 1.00 97.88 191 HIS A CA 1
ATOM 1570 C C . HIS A 1 191 ? 23.794 4.403 -48.874 1.00 97.88 191 HIS A C 1
ATOM 1572 O O . HIS A 1 191 ? 23.531 4.098 -50.036 1.00 97.88 191 HIS A O 1
ATOM 1578 N N . THR A 1 192 ? 22.847 4.480 -47.936 1.00 98.12 192 THR A N 1
ATOM 1579 C CA . THR A 1 192 ? 21.415 4.238 -48.179 1.00 98.12 192 THR A CA 1
ATOM 1580 C C . THR A 1 192 ? 20.616 5.548 -48.162 1.00 98.12 192 THR A C 1
ATOM 1582 O O . THR A 1 192 ? 21.025 6.500 -47.494 1.00 98.12 192 THR A O 1
ATOM 1585 N N . PRO A 1 193 ? 19.458 5.631 -48.849 1.00 97.75 193 PRO A N 1
ATOM 1586 C CA . PRO A 1 193 ? 18.581 6.797 -48.745 1.00 97.75 193 PRO A CA 1
ATOM 1587 C C . PRO A 1 193 ? 18.036 6.948 -47.306 1.00 97.75 193 PRO A C 1
ATOM 1589 O O . PRO A 1 193 ? 17.342 6.035 -46.843 1.00 97.75 193 PRO A O 1
ATOM 1592 N N . PRO A 1 194 ? 18.285 8.074 -46.600 1.00 96.19 194 PRO A N 1
ATOM 1593 C CA . PRO A 1 194 ? 17.980 8.204 -45.169 1.00 96.19 194 PRO A CA 1
ATOM 1594 C C . PRO A 1 194 ? 16.515 7.957 -44.797 1.00 96.19 194 PRO A C 1
ATOM 1596 O O . PRO A 1 194 ? 16.234 7.249 -43.827 1.00 96.19 194 PRO A O 1
ATOM 1599 N N . ASP A 1 195 ? 15.576 8.464 -45.598 1.00 96.81 195 ASP A N 1
ATOM 1600 C CA . ASP A 1 195 ? 14.140 8.290 -45.351 1.00 96.81 195 ASP A CA 1
ATOM 1601 C C . ASP A 1 195 ? 13.712 6.823 -45.471 1.00 96.81 195 ASP A C 1
ATOM 1603 O O . ASP A 1 195 ? 12.947 6.315 -44.649 1.00 96.81 195 ASP A O 1
ATOM 1607 N N . LYS A 1 196 ? 14.242 6.118 -46.480 1.00 97.69 196 LYS A N 1
ATOM 1608 C CA . LYS A 1 196 ? 13.933 4.704 -46.732 1.00 97.69 196 LYS A CA 1
ATOM 1609 C C . LYS A 1 196 ? 14.555 3.801 -45.675 1.00 97.69 196 LYS A C 1
ATOM 1611 O O . LYS A 1 196 ? 13.879 2.901 -45.181 1.00 97.69 196 LYS A O 1
ATOM 1616 N N . PHE A 1 197 ? 15.797 4.082 -45.284 1.00 98.25 197 PHE A N 1
ATOM 1617 C CA . PHE A 1 197 ? 16.455 3.388 -44.182 1.00 98.25 197 PHE A CA 1
ATOM 1618 C C . PHE A 1 197 ? 15.676 3.569 -42.875 1.00 98.25 197 PHE A C 1
ATOM 1620 O O . PHE A 1 197 ? 15.343 2.590 -42.214 1.00 98.25 197 PHE A O 1
ATOM 1627 N N . SER A 1 198 ? 15.307 4.808 -42.538 1.00 97.06 198 SER A N 1
ATOM 1628 C CA . SER A 1 198 ? 14.569 5.125 -41.309 1.00 97.06 198 SER A CA 1
ATOM 1629 C C . SER A 1 198 ? 13.176 4.491 -41.276 1.00 97.06 198 SER A C 1
ATOM 1631 O O . SER A 1 198 ? 12.703 4.068 -40.220 1.00 97.06 198 SER A O 1
ATOM 1633 N N . GLN A 1 199 ? 12.499 4.417 -42.426 1.00 97.06 199 GLN A N 1
ATOM 1634 C CA . GLN A 1 199 ? 11.226 3.713 -42.556 1.00 97.06 199 GLN A CA 1
ATOM 1635 C C . GLN A 1 199 ? 11.395 2.215 -42.280 1.00 97.06 199 GLN A C 1
ATOM 1637 O O . GLN A 1 199 ? 10.796 1.711 -41.333 1.00 97.06 199 GLN A O 1
ATOM 1642 N N . LEU A 1 200 ? 12.270 1.534 -43.025 1.00 97.62 200 LEU A N 1
ATOM 1643 C CA . LEU A 1 200 ? 12.495 0.097 -42.852 1.00 97.62 200 LEU A CA 1
ATOM 1644 C C . LEU A 1 200 ? 13.028 -0.252 -41.460 1.00 97.62 200 LEU A C 1
ATOM 1646 O O . LEU A 1 200 ? 12.649 -1.277 -40.904 1.00 97.62 200 LEU A O 1
ATOM 1650 N N . TRP A 1 201 ? 13.844 0.615 -40.857 1.00 96.38 201 TRP A N 1
ATOM 1651 C CA . TRP A 1 201 ? 14.323 0.436 -39.489 1.00 96.38 201 TRP A CA 1
ATOM 1652 C C . TRP A 1 201 ? 13.181 0.382 -38.472 1.00 96.38 201 TRP A C 1
ATOM 1654 O O . TRP A 1 201 ? 13.228 -0.421 -37.533 1.00 96.38 201 TRP A O 1
ATOM 1664 N N . ARG A 1 202 ? 12.158 1.226 -38.645 1.00 94.50 202 ARG A N 1
ATOM 1665 C CA . ARG A 1 202 ? 10.954 1.216 -37.805 1.00 94.50 202 ARG A CA 1
ATOM 1666 C C . ARG A 1 202 ? 10.083 0.003 -38.103 1.00 94.50 202 ARG A C 1
ATOM 1668 O O . ARG A 1 202 ? 9.712 -0.702 -37.170 1.00 94.50 202 ARG A O 1
ATOM 1675 N N . ASP A 1 203 ? 9.829 -0.271 -39.378 1.00 96.31 203 ASP A N 1
ATOM 1676 C CA . ASP A 1 203 ? 8.956 -1.367 -39.811 1.00 96.31 203 ASP A CA 1
ATOM 1677 C C . ASP A 1 203 ? 9.519 -2.739 -39.396 1.00 96.31 203 ASP A C 1
ATOM 1679 O O . ASP A 1 203 ? 8.771 -3.654 -39.058 1.00 96.31 203 ASP A O 1
ATOM 1683 N N . SER A 1 204 ? 10.848 -2.867 -39.325 1.00 95.50 204 SER A N 1
ATOM 1684 C CA . SER A 1 204 ? 11.536 -4.085 -38.893 1.00 95.50 204 SER A CA 1
ATOM 1685 C C . SER A 1 204 ? 11.702 -4.211 -37.370 1.00 95.50 204 SER A C 1
ATOM 1687 O O . SER A 1 204 ? 12.386 -5.131 -36.916 1.00 95.50 204 SER A O 1
ATOM 1689 N N . PHE A 1 205 ? 11.148 -3.303 -36.555 1.00 93.62 205 PHE A N 1
ATOM 1690 C CA . PHE A 1 205 ? 11.278 -3.359 -35.091 1.00 93.62 205 PHE A CA 1
ATOM 1691 C C . PHE A 1 205 ? 10.805 -4.685 -34.469 1.00 93.62 205 PHE A C 1
ATOM 1693 O O . PHE A 1 205 ? 11.536 -5.203 -33.623 1.00 93.62 205 PHE A O 1
ATOM 1700 N N . PRO A 1 206 ? 9.691 -5.309 -34.912 1.00 94.75 206 PRO A N 1
ATOM 1701 C CA . PRO A 1 206 ? 9.264 -6.603 -34.378 1.00 94.75 206 PRO A CA 1
ATOM 1702 C C . PRO A 1 206 ? 10.317 -7.711 -34.503 1.00 94.75 206 PRO A C 1
ATOM 1704 O O . PRO A 1 206 ? 10.387 -8.585 -33.644 1.00 94.75 206 PRO A O 1
ATOM 1707 N N . LEU A 1 207 ? 11.171 -7.664 -35.535 1.00 94.56 207 LEU A N 1
ATOM 1708 C CA . LEU A 1 207 ? 12.248 -8.642 -35.728 1.00 94.56 207 LEU A CA 1
ATOM 1709 C C . LEU A 1 207 ? 13.347 -8.509 -34.664 1.00 94.56 207 LEU A C 1
ATOM 1711 O O . LEU A 1 207 ? 14.008 -9.489 -34.331 1.00 94.56 207 LEU A O 1
ATOM 1715 N N . ARG A 1 208 ? 13.538 -7.305 -34.111 1.00 93.12 208 ARG A N 1
ATOM 1716 C CA . ARG A 1 208 ? 14.492 -7.052 -33.020 1.00 93.12 208 ARG A CA 1
ATOM 1717 C C . ARG A 1 208 ? 13.940 -7.485 -31.667 1.00 93.12 208 ARG A C 1
ATOM 1719 O O . ARG A 1 208 ? 14.702 -7.963 -30.835 1.00 93.12 208 ARG A O 1
ATOM 1726 N N . THR A 1 209 ? 12.635 -7.339 -31.445 1.00 90.12 209 THR A N 1
ATOM 1727 C CA . THR A 1 209 ? 12.011 -7.619 -30.142 1.00 90.12 209 THR A CA 1
ATOM 1728 C C . THR A 1 209 ? 11.578 -9.073 -29.966 1.00 90.12 209 THR A C 1
ATOM 1730 O O . THR A 1 209 ? 11.484 -9.542 -28.835 1.00 90.12 209 THR A O 1
ATOM 1733 N N . ASN A 1 210 ? 11.368 -9.827 -31.051 1.00 90.88 210 ASN A N 1
ATOM 1734 C CA . ASN A 1 210 ? 11.050 -11.260 -30.989 1.00 90.88 210 ASN A CA 1
ATOM 1735 C C . ASN A 1 210 ? 12.286 -12.184 -31.063 1.00 90.88 210 ASN A C 1
ATOM 1737 O O . ASN A 1 210 ? 12.141 -13.407 -31.050 1.00 90.88 210 ASN A O 1
ATOM 1741 N N . GLY A 1 211 ? 13.493 -11.615 -31.157 1.00 87.75 211 GLY A N 1
ATOM 1742 C CA . GLY A 1 211 ? 14.753 -12.357 -31.226 1.00 87.75 211 GLY A CA 1
ATOM 1743 C C . GLY A 1 211 ? 15.092 -12.960 -32.595 1.00 87.75 211 GLY A C 1
ATOM 1744 O O . GLY A 1 211 ? 16.044 -13.740 -32.674 1.00 87.75 211 GLY A O 1
ATOM 1745 N N . ALA A 1 212 ? 14.354 -12.620 -33.661 1.00 93.62 212 ALA A N 1
ATOM 1746 C CA . ALA A 1 212 ? 14.694 -13.018 -35.029 1.00 93.62 212 ALA A CA 1
ATOM 1747 C C . ALA A 1 212 ? 15.999 -12.359 -35.500 1.00 93.62 212 ALA A C 1
ATOM 1749 O O . ALA A 1 212 ? 16.824 -13.016 -36.128 1.00 93.62 212 ALA A O 1
ATOM 1750 N N . HIS A 1 213 ? 16.201 -11.085 -35.156 1.00 94.25 213 HIS A N 1
ATOM 1751 C CA . HIS A 1 213 ? 17.481 -10.394 -35.269 1.00 94.25 213 HIS A CA 1
ATOM 1752 C C . HIS A 1 213 ? 18.106 -10.305 -33.878 1.00 94.25 213 HIS A C 1
ATOM 1754 O O . HIS A 1 213 ? 17.695 -9.496 -33.045 1.00 94.25 213 HIS A O 1
ATOM 1760 N N . ARG A 1 214 ? 19.098 -11.156 -33.619 1.00 90.69 214 ARG A N 1
ATOM 1761 C CA . ARG A 1 214 ? 19.807 -11.250 -32.335 1.00 90.69 214 ARG A CA 1
ATOM 1762 C C . ARG A 1 214 ? 20.873 -10.180 -32.181 1.00 90.69 214 ARG A C 1
ATOM 1764 O O . ARG A 1 214 ? 21.296 -9.899 -31.065 1.00 90.69 214 ARG A O 1
ATOM 1771 N N . THR A 1 215 ? 21.310 -9.595 -33.291 1.00 92.25 215 THR A N 1
ATOM 1772 C CA . THR A 1 215 ? 22.286 -8.508 -33.309 1.00 92.25 215 THR A CA 1
ATOM 1773 C C . THR A 1 215 ? 21.765 -7.325 -34.117 1.00 92.25 215 THR A C 1
ATOM 1775 O O . THR A 1 215 ? 20.895 -7.444 -34.986 1.00 92.25 215 THR A O 1
ATOM 1778 N N . HIS A 1 216 ? 22.301 -6.142 -33.842 1.00 88.00 216 HIS A N 1
ATOM 1779 C CA . HIS A 1 216 ? 21.962 -4.952 -34.614 1.00 88.00 216 HIS A CA 1
ATOM 1780 C C . HIS A 1 216 ? 22.600 -5.001 -36.012 1.00 88.00 216 HIS A C 1
ATOM 1782 O O . HIS A 1 216 ? 21.990 -4.524 -36.966 1.00 88.00 216 HIS A O 1
ATOM 1788 N N . GLN A 1 217 ? 23.748 -5.671 -36.172 1.00 96.19 217 GLN A N 1
ATOM 1789 C CA . GLN A 1 217 ? 24.350 -5.958 -37.475 1.00 96.19 217 GLN A CA 1
ATOM 1790 C C . GLN A 1 217 ? 23.412 -6.777 -38.373 1.00 96.19 217 GLN A C 1
ATOM 1792 O O . GLN A 1 217 ? 23.281 -6.471 -39.555 1.00 96.19 217 GLN A O 1
ATOM 1797 N N . GLU A 1 218 ? 22.715 -7.786 -37.838 1.00 96.38 218 GLU A N 1
ATOM 1798 C CA . GLU A 1 218 ? 21.697 -8.540 -38.593 1.00 96.38 218 GLU A CA 1
ATOM 1799 C C . GLU A 1 218 ? 20.567 -7.632 -39.089 1.00 96.38 218 GLU A C 1
ATOM 1801 O O . GLU A 1 218 ? 20.187 -7.707 -40.256 1.00 96.38 218 GLU A O 1
ATOM 1806 N N . SER A 1 219 ? 20.093 -6.715 -38.240 1.00 96.12 219 SER A N 1
ATOM 1807 C CA . SER A 1 219 ? 19.073 -5.733 -38.630 1.00 96.12 219 SER A CA 1
ATOM 1808 C C . SER A 1 219 ? 19.563 -4.777 -39.716 1.00 96.12 219 SER A C 1
ATOM 1810 O O . SER A 1 219 ? 18.829 -4.498 -40.661 1.00 96.12 219 SER A O 1
ATOM 1812 N N . ILE A 1 220 ? 20.808 -4.307 -39.613 1.00 97.62 220 ILE A N 1
ATOM 1813 C CA . ILE A 1 220 ? 21.432 -3.446 -40.623 1.00 97.62 220 ILE A CA 1
ATOM 1814 C C . ILE A 1 220 ? 21.538 -4.189 -41.961 1.00 97.62 220 ILE A C 1
ATOM 1816 O O . ILE A 1 220 ? 21.061 -3.685 -42.976 1.00 97.62 220 ILE A O 1
ATOM 1820 N N . ARG A 1 221 ? 22.092 -5.411 -41.967 1.00 98.12 221 ARG A N 1
ATOM 1821 C CA . ARG A 1 221 ? 22.229 -6.226 -43.188 1.00 98.12 221 ARG A CA 1
ATOM 1822 C C . ARG A 1 221 ? 20.874 -6.539 -43.823 1.00 98.12 221 ARG A C 1
ATOM 1824 O O . ARG A 1 221 ? 20.771 -6.524 -45.048 1.00 98.12 221 ARG A O 1
ATOM 1831 N N . TYR A 1 222 ? 19.848 -6.810 -43.013 1.00 97.88 222 TYR A N 1
ATOM 1832 C CA . TYR A 1 222 ? 18.480 -7.015 -43.490 1.00 97.88 222 TYR A CA 1
ATOM 1833 C C . TYR A 1 222 ? 17.969 -5.782 -44.246 1.00 97.88 222 TYR A C 1
ATOM 1835 O O . TYR A 1 222 ? 17.571 -5.893 -45.400 1.00 97.88 222 TYR A O 1
ATOM 1843 N N . ILE A 1 223 ? 18.058 -4.595 -43.643 1.00 98.06 223 ILE A N 1
ATOM 1844 C CA . ILE A 1 223 ? 17.560 -3.356 -44.259 1.00 98.06 223 ILE A CA 1
ATOM 1845 C C . ILE A 1 223 ? 18.334 -3.019 -45.537 1.00 98.06 223 ILE A C 1
ATOM 1847 O O . ILE A 1 223 ? 17.726 -2.679 -46.548 1.00 98.06 223 ILE A O 1
ATOM 1851 N N . CYS A 1 224 ? 19.664 -3.150 -45.530 1.00 98.25 224 CYS A N 1
ATOM 1852 C CA . CYS A 1 224 ? 20.477 -2.918 -46.726 1.00 98.25 224 CYS A CA 1
ATOM 1853 C C . CYS A 1 224 ? 20.110 -3.880 -47.868 1.00 98.25 224 CYS A C 1
ATOM 1855 O O . CYS A 1 224 ? 20.040 -3.454 -49.021 1.00 98.25 224 CYS A O 1
ATOM 1857 N N . ARG A 1 225 ? 19.800 -5.147 -47.553 1.00 98.06 225 ARG A N 1
ATOM 1858 C CA . ARG A 1 225 ? 19.318 -6.134 -48.530 1.00 98.06 225 ARG A CA 1
ATOM 1859 C C . ARG A 1 225 ? 17.963 -5.749 -49.121 1.00 98.06 225 ARG A C 1
ATOM 1861 O O . ARG A 1 225 ? 17.828 -5.787 -50.339 1.00 98.06 225 ARG A O 1
ATOM 1868 N N . GLU A 1 226 ? 17.007 -5.341 -48.289 1.00 98.06 226 GLU A N 1
ATOM 1869 C CA . GLU A 1 226 ? 15.683 -4.879 -48.741 1.00 98.06 226 GLU A CA 1
ATOM 1870 C C . GLU A 1 226 ? 15.779 -3.634 -49.636 1.00 98.06 226 GLU A C 1
ATOM 1872 O O . GLU A 1 226 ? 14.989 -3.455 -50.560 1.00 98.06 226 GLU A O 1
ATOM 1877 N N . LEU A 1 227 ? 16.783 -2.785 -49.403 1.00 97.62 227 LEU A N 1
ATOM 1878 C CA . LEU A 1 227 ? 17.067 -1.615 -50.235 1.00 97.62 227 LEU A CA 1
ATOM 1879 C C . LEU A 1 227 ? 17.895 -1.930 -51.490 1.00 97.62 227 LEU A C 1
ATOM 1881 O O . LEU A 1 227 ? 18.105 -1.035 -52.306 1.00 97.62 227 LEU A O 1
ATOM 1885 N N . GLY A 1 228 ? 18.386 -3.163 -51.650 1.00 97.56 228 GLY A N 1
ATOM 1886 C CA . GLY A 1 228 ? 19.274 -3.545 -52.751 1.00 97.56 228 GLY A CA 1
ATOM 1887 C C . GLY A 1 228 ? 20.641 -2.851 -52.716 1.00 97.56 228 GLY A C 1
ATOM 1888 O O . GLY A 1 228 ? 21.289 -2.731 -53.755 1.00 97.56 228 GLY A O 1
ATOM 1889 N N . VAL A 1 229 ? 21.079 -2.375 -51.545 1.00 97.25 229 VAL A N 1
ATOM 1890 C CA . VAL A 1 229 ? 22.348 -1.655 -51.369 1.00 97.25 229 VAL A CA 1
ATOM 1891 C C . VAL A 1 229 ? 23.414 -2.618 -50.835 1.00 97.25 229 VAL A C 1
ATOM 1893 O O . VAL A 1 229 ? 23.265 -3.129 -49.720 1.00 97.25 229 VAL A O 1
ATOM 1896 N N . PRO A 1 230 ? 24.496 -2.889 -51.589 1.00 96.19 230 PRO A N 1
ATOM 1897 C CA . PRO A 1 230 ? 25.599 -3.701 -51.091 1.00 96.19 230 PRO A CA 1
ATOM 1898 C C . PRO A 1 230 ? 26.371 -2.937 -50.008 1.00 96.19 230 PRO A C 1
ATOM 1900 O O . PRO A 1 230 ? 26.661 -1.753 -50.164 1.00 96.19 230 PRO A O 1
ATOM 1903 N N . VAL A 1 231 ? 26.728 -3.627 -48.925 1.00 97.44 231 VAL A N 1
ATOM 1904 C CA . VAL A 1 231 ? 27.486 -3.059 -47.801 1.00 97.44 231 VAL A CA 1
ATOM 1905 C C . VAL A 1 231 ? 28.643 -3.969 -47.415 1.00 97.44 231 VAL A C 1
ATOM 1907 O O . VAL A 1 231 ? 28.531 -5.194 -47.493 1.00 97.44 231 VAL A O 1
ATOM 1910 N N . THR A 1 232 ? 29.759 -3.375 -47.001 1.00 98.12 232 THR A N 1
ATOM 1911 C CA . THR A 1 232 ? 30.887 -4.111 -46.424 1.00 98.12 232 THR A CA 1
ATOM 1912 C C . THR A 1 232 ? 30.669 -4.350 -44.934 1.00 98.12 232 THR A C 1
ATOM 1914 O O . THR A 1 232 ? 29.948 -3.609 -44.264 1.00 98.12 232 THR A O 1
ATOM 1917 N N . GLU A 1 233 ? 31.344 -5.356 -44.384 1.00 97.31 233 GLU A N 1
ATOM 1918 C CA . GLU A 1 233 ? 31.312 -5.619 -42.941 1.00 97.31 233 GLU A CA 1
ATOM 1919 C C . GLU A 1 233 ? 31.824 -4.420 -42.127 1.00 97.31 233 GLU A C 1
ATOM 1921 O O . GLU A 1 233 ? 31.253 -4.084 -41.097 1.00 97.31 233 GLU A O 1
ATOM 1926 N N . GLU A 1 234 ? 32.818 -3.685 -42.633 1.00 97.88 234 GLU A N 1
ATOM 1927 C CA . GLU A 1 234 ? 33.307 -2.463 -41.985 1.00 97.88 234 GLU A CA 1
ATOM 1928 C C . GLU A 1 234 ? 32.223 -1.374 -41.890 1.00 97.88 234 GLU A C 1
ATOM 1930 O O . GLU A 1 234 ? 32.102 -0.705 -40.862 1.00 97.88 234 GLU A O 1
ATOM 1935 N N . GLN A 1 235 ? 31.410 -1.191 -42.938 1.00 98.06 235 GLN A N 1
ATOM 1936 C CA . GLN A 1 235 ? 30.294 -0.239 -42.907 1.00 98.06 235 GLN A CA 1
ATOM 1937 C C . GLN A 1 235 ? 29.215 -0.676 -41.917 1.00 98.06 235 GLN A C 1
ATOM 1939 O O . GLN A 1 235 ? 28.689 0.158 -41.177 1.00 98.06 235 GLN A O 1
ATOM 1944 N N . VAL A 1 236 ? 28.908 -1.977 -41.886 1.00 98.38 236 VAL A N 1
ATOM 1945 C CA . VAL A 1 236 ? 27.946 -2.551 -40.942 1.00 98.38 236 VAL A CA 1
ATOM 1946 C C . VAL A 1 236 ? 28.404 -2.295 -39.509 1.00 98.38 236 VAL A C 1
ATOM 1948 O O . VAL A 1 236 ? 27.620 -1.743 -38.743 1.00 98.38 236 VAL A O 1
ATOM 1951 N N . GLU A 1 237 ? 29.663 -2.594 -39.172 1.00 97.88 237 GLU A N 1
ATOM 1952 C CA . GLU A 1 237 ? 30.225 -2.377 -37.829 1.00 97.88 237 GLU A CA 1
ATOM 1953 C C . GLU A 1 237 ? 30.299 -0.889 -37.438 1.00 97.88 237 GLU A C 1
ATOM 1955 O O . GLU A 1 237 ? 30.042 -0.520 -36.291 1.00 97.88 237 GLU A O 1
ATOM 1960 N N . LYS A 1 238 ? 30.575 0.009 -38.389 1.00 98.12 238 LYS A N 1
ATOM 1961 C CA . LYS A 1 238 ? 30.554 1.458 -38.128 1.00 98.12 238 LYS A CA 1
ATOM 1962 C C . LYS A 1 238 ? 29.143 1.974 -37.834 1.00 98.12 238 LYS A C 1
ATOM 1964 O O . LYS A 1 238 ? 28.955 2.722 -36.876 1.00 98.12 238 LYS A O 1
ATOM 1969 N N . ALA A 1 239 ? 28.142 1.580 -38.622 1.00 97.81 239 ALA A N 1
ATOM 1970 C CA . ALA A 1 239 ? 26.750 1.982 -38.392 1.00 97.81 239 ALA A CA 1
ATOM 1971 C C . ALA A 1 239 ? 26.184 1.367 -37.098 1.00 97.81 239 ALA A C 1
ATOM 1973 O O . ALA A 1 239 ? 25.473 2.021 -36.335 1.00 97.81 239 ALA A O 1
ATOM 1974 N N . ALA A 1 240 ? 26.563 0.123 -36.828 1.00 95.94 240 ALA A N 1
ATOM 1975 C CA . ALA A 1 240 ? 26.347 -0.587 -35.578 1.00 95.94 240 ALA A CA 1
ATOM 1976 C C . ALA A 1 240 ? 26.851 0.190 -34.354 1.00 95.94 240 ALA A C 1
ATOM 1978 O O . ALA A 1 240 ? 26.089 0.447 -33.418 1.00 95.94 240 ALA A O 1
ATOM 1979 N N . ALA A 1 241 ? 28.110 0.631 -34.395 1.00 95.06 241 ALA A N 1
ATOM 1980 C CA . ALA A 1 241 ? 28.724 1.400 -33.321 1.00 95.06 241 ALA A CA 1
ATOM 1981 C C . ALA A 1 241 ? 27.984 2.720 -33.049 1.00 95.06 241 ALA A C 1
ATOM 1983 O O . ALA A 1 241 ? 27.778 3.068 -31.889 1.00 95.06 241 ALA A O 1
ATOM 1984 N N . VAL A 1 242 ? 27.512 3.419 -34.091 1.00 95.81 242 VAL A N 1
ATOM 1985 C CA . VAL A 1 242 ? 26.691 4.639 -33.939 1.00 95.81 242 VAL A CA 1
ATOM 1986 C C . VAL A 1 242 ? 25.404 4.353 -33.157 1.00 95.81 242 VAL A C 1
ATOM 1988 O O . VAL A 1 242 ? 25.032 5.109 -32.257 1.00 95.81 242 VAL A O 1
ATOM 1991 N N . ARG A 1 243 ? 24.727 3.240 -33.460 1.00 94.50 243 ARG A N 1
ATOM 1992 C CA . ARG A 1 243 ? 23.496 2.842 -32.765 1.00 94.50 243 ARG A CA 1
ATOM 1993 C C . ARG A 1 243 ? 23.753 2.444 -31.312 1.00 94.50 243 ARG A C 1
ATOM 1995 O O . ARG A 1 243 ? 22.938 2.788 -30.450 1.00 94.50 243 ARG A O 1
ATOM 2002 N N . LEU A 1 244 ? 24.844 1.721 -31.057 1.00 92.25 244 LEU A N 1
ATOM 2003 C CA . LEU A 1 244 ? 25.244 1.282 -29.722 1.00 92.25 244 LEU A CA 1
ATOM 2004 C C . LEU A 1 244 ? 25.647 2.467 -28.838 1.00 92.25 244 LEU A C 1
ATOM 2006 O O . LEU A 1 244 ? 25.158 2.561 -27.717 1.00 92.25 244 LEU A O 1
ATOM 2010 N N . ASP A 1 245 ? 26.456 3.398 -29.352 1.00 92.31 245 ASP A N 1
ATOM 2011 C CA . ASP A 1 245 ? 26.849 4.626 -28.646 1.00 92.31 245 ASP A CA 1
ATOM 2012 C C . ASP A 1 245 ? 25.622 5.437 -28.213 1.00 92.31 245 ASP A C 1
ATOM 2014 O O . ASP A 1 245 ? 25.518 5.859 -27.058 1.00 92.31 245 ASP A O 1
ATOM 2018 N N . TYR A 1 246 ? 24.643 5.579 -29.112 1.00 92.25 246 TYR A N 1
ATOM 2019 C CA . TYR A 1 246 ? 23.371 6.191 -28.760 1.00 92.25 246 TYR A CA 1
ATOM 2020 C C . TYR A 1 246 ? 22.683 5.432 -27.619 1.00 92.25 246 TYR A C 1
ATOM 2022 O O . TYR A 1 246 ? 22.352 6.054 -26.614 1.00 92.25 246 TYR A O 1
ATOM 2030 N N . THR A 1 247 ? 22.538 4.102 -27.701 1.00 92.00 247 THR A N 1
ATOM 2031 C CA . THR A 1 247 ? 21.952 3.293 -26.613 1.00 92.00 247 THR A CA 1
ATOM 2032 C C . THR A 1 247 ? 22.690 3.469 -25.286 1.00 92.00 247 THR A C 1
ATOM 2034 O O . THR A 1 247 ? 22.043 3.655 -24.264 1.00 92.00 247 THR A O 1
ATOM 2037 N N . VAL A 1 248 ? 24.021 3.463 -25.262 1.00 90.94 248 VAL A N 1
ATOM 2038 C CA . VAL A 1 248 ? 24.791 3.627 -24.015 1.00 90.94 248 VAL A CA 1
ATOM 2039 C C . VAL A 1 248 ? 24.491 4.977 -23.363 1.00 90.94 248 VAL A C 1
ATOM 2041 O O . VAL A 1 248 ? 24.142 5.033 -22.185 1.00 90.94 248 VAL A O 1
ATOM 2044 N N . LYS A 1 249 ? 24.527 6.068 -24.140 1.00 89.69 249 LYS A N 1
ATOM 2045 C CA . LYS A 1 249 ? 24.188 7.423 -23.654 1.00 89.69 249 LYS A CA 1
ATOM 2046 C C . LYS A 1 249 ? 22.771 7.517 -23.098 1.00 89.69 249 LYS A C 1
ATOM 2048 O O . LYS A 1 249 ? 22.479 8.364 -22.258 1.00 89.69 249 LYS A O 1
ATOM 2053 N N . SER A 1 250 ? 21.909 6.640 -23.584 1.00 88.75 250 SER A N 1
ATOM 2054 C CA . SER A 1 250 ? 20.502 6.593 -23.245 1.00 88.75 250 SER A CA 1
ATOM 2055 C C . SER A 1 250 ? 20.177 5.877 -21.954 1.00 88.75 250 SER A C 1
ATOM 2057 O O . SER A 1 250 ? 19.186 6.194 -21.305 1.00 88.75 250 SER A O 1
ATOM 2059 N N . LEU A 1 251 ? 20.981 4.881 -21.591 1.00 92.38 251 LEU A N 1
ATOM 2060 C CA . LEU A 1 251 ? 20.720 4.040 -20.430 1.00 92.38 251 LEU A CA 1
ATOM 2061 C C . LEU A 1 251 ? 21.166 4.705 -19.122 1.00 92.38 251 LEU A C 1
ATOM 2063 O O . LEU A 1 251 ? 21.423 4.036 -18.126 1.00 92.38 251 LEU A O 1
ATOM 2067 N N . LYS A 1 252 ? 21.235 6.039 -19.112 1.00 91.81 252 LYS A N 1
ATOM 2068 C CA . LYS A 1 252 ? 21.463 6.825 -17.909 1.00 91.81 252 LYS A CA 1
ATOM 2069 C C . LYS A 1 252 ? 20.184 6.807 -17.064 1.00 91.81 252 LYS A C 1
ATOM 2071 O O . LYS A 1 252 ? 19.162 7.328 -17.518 1.00 91.81 252 LYS A O 1
ATOM 2076 N N . PRO A 1 253 ? 20.221 6.263 -15.835 1.00 93.44 253 PRO A N 1
ATOM 2077 C CA . PRO A 1 253 ? 19.056 6.268 -14.967 1.00 93.44 253 PRO A CA 1
ATOM 2078 C C . PRO A 1 253 ? 18.602 7.693 -14.668 1.00 93.44 253 PRO A C 1
ATOM 2080 O O . PRO A 1 253 ? 19.422 8.599 -14.466 1.00 93.44 253 PRO A O 1
ATOM 2083 N N . ARG A 1 254 ? 17.286 7.878 -14.568 1.00 93.50 254 ARG A N 1
ATOM 2084 C CA . ARG A 1 254 ? 16.713 9.089 -13.986 1.00 93.50 254 ARG A CA 1
ATOM 2085 C C . ARG A 1 254 ? 17.234 9.277 -12.566 1.00 93.50 254 ARG A C 1
ATOM 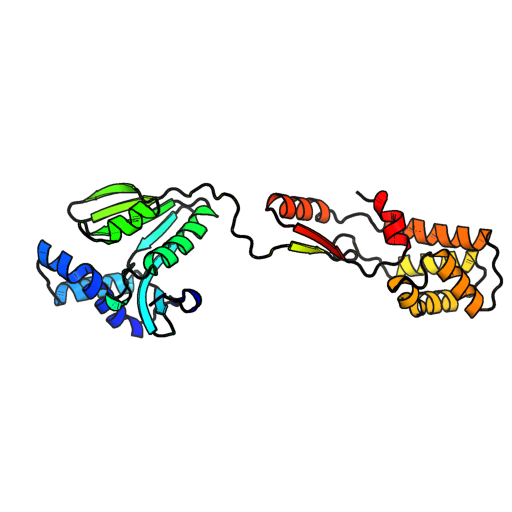2087 O O . ARG A 1 254 ? 17.533 8.312 -11.859 1.00 93.50 254 ARG A O 1
ATOM 2094 N N . GLN A 1 255 ? 17.292 10.528 -12.118 1.00 93.12 255 GLN A N 1
ATOM 2095 C CA . GLN A 1 255 ? 17.839 10.873 -10.804 1.00 93.12 255 GLN A CA 1
ATOM 2096 C C . GLN A 1 255 ? 17.116 10.158 -9.644 1.00 93.12 255 GLN A C 1
ATOM 2098 O O . GLN A 1 255 ? 17.731 9.845 -8.626 1.00 93.12 255 GLN A O 1
ATOM 2103 N N . ASP A 1 256 ? 15.821 9.884 -9.803 1.00 91.31 256 ASP A N 1
ATOM 2104 C CA . ASP A 1 256 ? 14.957 9.221 -8.825 1.00 91.31 256 ASP A CA 1
ATOM 2105 C C . ASP A 1 256 ? 14.926 7.687 -8.949 1.00 91.31 256 ASP A C 1
ATOM 2107 O O . ASP A 1 256 ? 14.566 7.013 -7.980 1.00 91.31 256 ASP A O 1
ATOM 2111 N N . ALA A 1 257 ? 15.354 7.115 -10.079 1.00 94.56 257 ALA A N 1
ATOM 2112 C CA . ALA A 1 257 ? 15.228 5.685 -10.362 1.00 94.56 257 ALA A CA 1
ATOM 2113 C C . ALA A 1 257 ? 15.958 4.807 -9.329 1.00 94.56 257 ALA A C 1
ATOM 2115 O O . ALA A 1 257 ? 15.348 3.952 -8.678 1.00 94.56 257 ALA A O 1
ATOM 2116 N N . VAL A 1 258 ? 17.258 5.045 -9.121 1.00 93.19 258 VAL A N 1
ATOM 2117 C CA . VAL A 1 258 ? 18.079 4.262 -8.180 1.00 93.19 258 VAL A CA 1
ATOM 2118 C C . VAL A 1 258 ? 17.605 4.432 -6.723 1.00 93.19 258 VAL A C 1
ATOM 2120 O O . VAL A 1 258 ? 17.409 3.414 -6.046 1.00 93.19 258 VAL A O 1
ATOM 2123 N N . PRO A 1 259 ? 17.342 5.659 -6.213 1.00 92.81 259 PRO A N 1
ATOM 2124 C CA . PRO A 1 259 ? 16.766 5.847 -4.880 1.00 92.81 259 PRO A CA 1
ATOM 2125 C C . PRO A 1 259 ? 15.442 5.104 -4.660 1.00 92.81 259 PRO A C 1
ATOM 2127 O O . PRO A 1 259 ? 15.269 4.459 -3.622 1.00 92.81 259 PRO A O 1
ATOM 2130 N N . VAL A 1 260 ? 14.520 5.145 -5.628 1.00 94.25 260 VAL A N 1
ATOM 2131 C CA . VAL A 1 260 ? 13.216 4.471 -5.529 1.00 94.25 260 VAL A CA 1
ATOM 2132 C C . VAL A 1 260 ? 13.383 2.954 -5.494 1.00 94.25 260 VAL A C 1
ATOM 2134 O O . VAL A 1 260 ? 12.809 2.296 -4.621 1.00 94.25 260 VAL A O 1
ATOM 2137 N N . ILE A 1 261 ? 14.212 2.386 -6.372 1.00 95.00 261 ILE A N 1
ATOM 2138 C CA . ILE A 1 261 ? 14.493 0.944 -6.380 1.00 95.00 261 ILE A CA 1
ATOM 2139 C C . ILE A 1 261 ? 15.103 0.505 -5.042 1.00 95.00 261 ILE A C 1
ATOM 2141 O O . ILE A 1 261 ? 14.655 -0.481 -4.449 1.00 95.00 261 ILE A O 1
ATOM 2145 N N . ASN A 1 262 ? 16.081 1.249 -4.517 1.00 92.88 262 ASN A N 1
ATOM 2146 C CA . ASN A 1 262 ? 16.700 0.955 -3.222 1.00 92.88 262 ASN A CA 1
ATOM 2147 C C . ASN A 1 262 ? 15.697 1.063 -2.065 1.00 92.88 262 ASN A C 1
ATOM 2149 O O . ASN A 1 262 ? 15.696 0.232 -1.148 1.00 92.88 262 ASN A O 1
ATOM 2153 N N . LYS A 1 263 ? 14.778 2.032 -2.123 1.00 89.19 263 LYS A N 1
ATOM 2154 C CA . LYS A 1 263 ? 13.696 2.148 -1.144 1.00 89.19 263 LYS A CA 1
ATOM 2155 C C . LYS A 1 263 ? 12.761 0.941 -1.200 1.00 89.19 263 LYS A C 1
ATOM 2157 O O . LYS A 1 263 ? 12.454 0.372 -0.156 1.00 89.19 263 LYS A O 1
ATOM 2162 N N . LEU A 1 264 ? 12.358 0.493 -2.386 1.00 92.81 264 LEU A N 1
ATOM 2163 C CA . LEU A 1 264 ? 11.508 -0.691 -2.540 1.00 92.81 264 LEU A CA 1
ATOM 2164 C C . LEU A 1 264 ? 12.196 -1.963 -2.032 1.00 92.81 264 LEU A C 1
ATOM 2166 O O . LEU A 1 264 ? 11.584 -2.734 -1.288 1.00 92.81 264 LEU A O 1
ATOM 2170 N N . LYS A 1 265 ? 13.483 -2.146 -2.346 1.00 89.94 265 LYS A N 1
ATOM 2171 C CA . LYS A 1 265 ? 14.289 -3.262 -1.829 1.00 89.94 265 LYS A CA 1
ATOM 2172 C C . LYS A 1 265 ? 14.400 -3.233 -0.301 1.00 89.94 265 LYS A C 1
ATOM 2174 O O . LYS A 1 265 ? 14.203 -4.268 0.333 1.00 89.94 265 LYS A O 1
ATOM 2179 N N . SER A 1 266 ? 14.644 -2.070 0.312 1.00 85.00 266 SER A N 1
ATOM 2180 C CA . SER A 1 266 ? 14.730 -1.957 1.783 1.00 85.00 266 SER A CA 1
ATOM 2181 C C . SER A 1 266 ? 13.391 -2.226 2.484 1.00 85.00 266 SER A C 1
ATOM 2183 O O . SER A 1 266 ? 13.365 -2.802 3.571 1.00 85.00 266 SER A O 1
ATOM 2185 N N . LEU A 1 267 ? 12.269 -1.922 1.822 1.00 83.88 267 LEU A N 1
ATOM 2186 C CA . LEU A 1 267 ? 10.922 -2.323 2.247 1.00 83.88 267 LEU A CA 1
ATOM 2187 C C . LEU A 1 267 ? 10.626 -3.820 2.011 1.00 83.88 267 LEU A C 1
ATOM 2189 O O . LEU A 1 267 ? 9.577 -4.323 2.412 1.00 83.88 267 LEU A O 1
ATOM 2193 N N . GLY A 1 268 ? 11.553 -4.554 1.393 1.00 85.19 268 GLY A N 1
ATOM 2194 C CA . GLY A 1 268 ? 11.464 -5.988 1.143 1.00 85.19 268 GLY A CA 1
ATOM 2195 C C . GLY A 1 268 ? 10.728 -6.369 -0.139 1.00 85.19 268 GLY A C 1
ATOM 2196 O O . GLY A 1 268 ? 10.432 -7.547 -0.316 1.00 85.19 268 GLY A O 1
ATOM 2197 N N . TYR A 1 269 ? 10.397 -5.438 -1.033 1.00 92.88 269 TYR A N 1
ATOM 2198 C CA . TYR A 1 269 ? 9.799 -5.808 -2.318 1.00 92.88 269 TYR A CA 1
ATOM 2199 C C . TYR A 1 269 ? 10.820 -6.524 -3.207 1.00 92.88 269 TYR A C 1
ATOM 2201 O O . TYR A 1 269 ? 11.979 -6.115 -3.295 1.00 92.88 269 TYR A O 1
ATOM 2209 N N . LYS A 1 270 ? 10.376 -7.579 -3.902 1.00 95.38 270 LYS A N 1
ATOM 2210 C CA . LYS A 1 270 ? 11.108 -8.083 -5.067 1.00 95.38 270 LYS A CA 1
ATOM 2211 C C . LYS A 1 270 ? 10.969 -7.048 -6.183 1.00 95.38 270 LYS A C 1
ATOM 2213 O O . LYS A 1 270 ? 9.882 -6.511 -6.379 1.00 95.38 270 LYS A O 1
ATOM 2218 N N . VAL A 1 271 ? 12.046 -6.769 -6.901 1.00 96.31 271 VAL A N 1
ATOM 2219 C CA . VAL A 1 271 ? 12.016 -5.860 -8.051 1.00 96.31 271 VAL A CA 1
ATOM 2220 C C . VAL A 1 271 ? 12.475 -6.602 -9.296 1.00 96.31 271 VAL A C 1
ATOM 2222 O O . VAL A 1 271 ? 13.345 -7.468 -9.201 1.00 96.31 271 VAL A O 1
ATOM 2225 N N . GLY A 1 272 ? 11.879 -6.282 -10.438 1.00 95.81 272 GLY A N 1
ATOM 2226 C CA . GLY A 1 272 ? 12.260 -6.822 -11.741 1.00 95.81 272 GLY A CA 1
ATOM 2227 C C . GLY A 1 272 ? 12.135 -5.763 -12.828 1.00 95.81 272 GLY A C 1
ATOM 2228 O O . GLY A 1 272 ? 11.449 -4.762 -12.633 1.00 95.81 272 GLY A O 1
ATOM 2229 N N . LEU A 1 273 ? 12.799 -5.996 -13.956 1.00 94.44 273 LEU A N 1
ATOM 2230 C CA . LEU A 1 273 ? 12.745 -5.158 -15.149 1.00 94.44 273 LEU A CA 1
ATOM 2231 C C . LEU A 1 273 ? 12.222 -5.998 -16.312 1.00 94.44 273 LEU A C 1
ATOM 2233 O O . LEU A 1 273 ? 12.686 -7.121 -16.511 1.00 94.44 273 LEU A O 1
ATOM 2237 N N . VAL A 1 274 ? 11.277 -5.454 -17.071 1.00 94.44 274 VAL A N 1
ATOM 2238 C CA . VAL A 1 274 ? 10.798 -6.021 -18.333 1.00 94.44 274 VAL A CA 1
ATOM 2239 C C . VAL A 1 274 ? 10.760 -4.892 -19.353 1.00 94.44 274 VAL A C 1
ATOM 2241 O O . VAL A 1 274 ? 10.196 -3.843 -19.074 1.00 94.44 274 VAL A O 1
ATOM 2244 N N . SER A 1 275 ? 11.366 -5.095 -20.520 1.00 91.50 275 SER A N 1
ATOM 2245 C CA . SER A 1 275 ? 11.394 -4.095 -21.588 1.00 91.50 275 SER A CA 1
ATOM 2246 C C . SER A 1 275 ? 11.387 -4.781 -22.950 1.00 91.50 275 SER A C 1
ATOM 2248 O O . SER A 1 275 ? 12.101 -5.764 -23.157 1.00 91.50 275 SER A O 1
ATOM 2250 N N . ASP A 1 276 ? 10.614 -4.239 -23.885 1.00 91.31 276 ASP A N 1
ATOM 2251 C CA . ASP A 1 276 ? 10.598 -4.577 -25.312 1.00 91.31 276 ASP A CA 1
ATOM 2252 C C . ASP A 1 276 ? 11.780 -3.925 -26.056 1.00 91.31 276 ASP A C 1
ATOM 2254 O O . ASP A 1 276 ? 11.650 -3.310 -27.114 1.00 91.31 276 ASP A O 1
ATOM 2258 N N . CYS A 1 277 ? 12.972 -4.043 -25.475 1.00 90.38 277 CYS A N 1
ATOM 2259 C CA . CYS A 1 277 ? 14.175 -3.412 -25.989 1.00 90.38 277 CYS A CA 1
ATOM 2260 C C . CYS A 1 277 ? 14.754 -4.146 -27.211 1.00 90.38 277 CYS A C 1
ATOM 2262 O O . CYS A 1 277 ? 14.521 -5.332 -27.441 1.00 90.38 277 CYS A O 1
ATOM 2264 N N . SER A 1 278 ? 15.531 -3.418 -28.015 1.00 90.44 278 SER A N 1
ATOM 2265 C CA . SER A 1 278 ? 16.327 -4.006 -29.100 1.00 90.44 278 SER A CA 1
ATOM 2266 C C . SER A 1 278 ? 17.650 -4.592 -28.554 1.00 90.44 278 SER A C 1
ATOM 2268 O O . SER A 1 278 ? 18.052 -4.231 -27.443 1.00 90.44 278 SER A O 1
ATOM 2270 N N . PRO A 1 279 ? 18.348 -5.478 -29.297 1.00 91.12 279 PRO A N 1
ATOM 2271 C CA . PRO A 1 279 ? 19.537 -6.196 -28.813 1.00 91.12 279 PRO A CA 1
ATOM 2272 C C . PRO A 1 279 ? 20.700 -5.331 -28.301 1.00 91.12 279 PRO A C 1
ATOM 2274 O O . PRO A 1 279 ? 21.552 -5.818 -27.561 1.00 91.12 279 PRO A O 1
ATOM 2277 N N . GLU A 1 280 ? 20.752 -4.051 -28.668 1.00 90.31 280 GLU A N 1
ATOM 2278 C CA . GLU A 1 280 ? 21.761 -3.111 -28.179 1.00 90.31 280 GLU A CA 1
ATOM 2279 C C . GLU A 1 280 ? 21.598 -2.822 -26.683 1.00 90.31 280 GLU A C 1
ATOM 2281 O O . GLU A 1 280 ? 22.585 -2.545 -26.007 1.00 90.31 280 GLU A O 1
ATOM 2286 N N . THR A 1 281 ? 20.375 -2.890 -26.150 1.00 92.31 281 THR A N 1
ATOM 2287 C CA . THR A 1 281 ? 20.116 -2.611 -24.734 1.00 92.31 281 THR A CA 1
ATOM 2288 C C . THR A 1 281 ? 20.710 -3.688 -23.822 1.00 92.31 281 THR A C 1
ATOM 2290 O O . THR A 1 281 ? 21.483 -3.311 -22.945 1.00 92.31 281 THR A O 1
ATOM 2293 N N . PRO A 1 282 ? 20.461 -5.002 -24.015 1.00 90.94 282 PRO A N 1
ATOM 2294 C CA . PRO A 1 282 ? 21.144 -6.040 -23.241 1.00 90.94 282 PRO A CA 1
ATOM 2295 C C . PRO A 1 282 ? 22.666 -6.025 -23.404 1.00 90.94 282 PRO A C 1
ATOM 2297 O O . PRO A 1 282 ? 23.373 -6.322 -22.447 1.00 90.94 282 PRO A O 1
ATOM 2300 N N . ALA A 1 283 ? 23.172 -5.667 -24.590 1.00 88.31 283 ALA A N 1
ATOM 2301 C CA . ALA A 1 283 ? 24.610 -5.567 -24.837 1.00 88.31 283 ALA A CA 1
ATOM 2302 C C . ALA A 1 283 ? 25.262 -4.425 -24.039 1.00 88.31 283 ALA A C 1
ATOM 2304 O O . ALA A 1 283 ? 26.341 -4.614 -23.491 1.00 88.31 283 ALA A O 1
ATOM 2305 N N . ALA A 1 284 ? 24.593 -3.272 -23.944 1.00 90.12 284 ALA A N 1
ATOM 2306 C CA . ALA A 1 284 ? 25.055 -2.119 -23.171 1.00 90.12 284 ALA A CA 1
ATOM 2307 C C . ALA A 1 284 ? 24.754 -2.225 -21.664 1.00 90.12 284 ALA A C 1
ATOM 2309 O O . ALA A 1 284 ? 25.311 -1.471 -20.873 1.00 90.12 284 ALA A O 1
ATOM 2310 N N . TRP A 1 285 ? 23.863 -3.135 -21.256 1.00 90.69 285 TRP A N 1
ATOM 2311 C CA . TRP A 1 285 ? 23.364 -3.237 -19.882 1.00 90.69 285 TRP A CA 1
ATOM 2312 C C . TRP A 1 285 ? 24.453 -3.386 -18.803 1.00 90.69 285 TRP A C 1
ATOM 2314 O O . TRP A 1 285 ? 24.341 -2.708 -17.780 1.00 90.69 285 TRP A O 1
ATOM 2324 N N . PRO A 1 286 ? 25.508 -4.210 -18.984 1.00 89.06 286 PRO A N 1
ATOM 2325 C CA . PRO A 1 286 ? 26.565 -4.358 -17.979 1.00 89.06 286 PRO A CA 1
ATOM 2326 C C . PRO A 1 286 ? 27.324 -3.063 -17.665 1.00 89.06 286 PRO A C 1
ATOM 2328 O O . PRO A 1 286 ? 27.890 -2.951 -16.582 1.00 89.06 286 PRO A O 1
ATOM 2331 N N . ASP A 1 287 ? 27.305 -2.094 -18.583 1.00 84.00 287 ASP A N 1
ATOM 2332 C CA . ASP A 1 287 ? 27.999 -0.811 -18.448 1.00 84.00 287 ASP A CA 1
ATOM 2333 C C . ASP A 1 287 ? 27.099 0.290 -17.851 1.00 84.00 287 ASP A C 1
ATOM 2335 O O . ASP A 1 287 ? 27.486 1.460 -17.789 1.00 84.00 287 ASP A O 1
ATOM 2339 N N . THR A 1 288 ? 25.884 -0.067 -17.418 1.00 80.50 288 THR A N 1
ATOM 2340 C CA . THR A 1 288 ? 24.923 0.865 -16.812 1.00 80.50 288 THR A CA 1
ATOM 2341 C C . THR A 1 288 ? 25.025 0.875 -15.275 1.00 80.50 288 THR A C 1
ATOM 2343 O O . THR A 1 288 ? 25.351 -0.161 -14.693 1.00 80.50 288 THR A O 1
ATOM 2346 N N . PRO A 1 289 ? 24.792 2.028 -14.606 1.00 67.75 289 PRO A N 1
ATOM 2347 C CA . PRO A 1 289 ? 24.881 2.163 -13.144 1.00 67.75 289 PRO A CA 1
ATOM 2348 C C . PRO A 1 289 ? 23.904 1.307 -12.323 1.00 67.75 289 PRO A C 1
ATOM 2350 O O . PRO A 1 289 ? 22.753 1.104 -12.773 1.00 67.75 289 PRO A O 1
#